Protein AF-A0A959Y8F8-F1 (afdb_monomer_lite)

Foldseek 3Di:
DPFDDLVNLLVCLQPLLLNLLCQCVLQVQLVDDAPDDSSVSSPVSNVVVCVVPVGDHDHNVVDDQPPDDLLPHSSNVSQLVSQLCNLCSSDCVVLLPDQELVVQLVSSFGWGDPVVQQDSGPRDGHDGDTRTQDSLNSLVCLLVPNLVVQLVVCVVVVNVVSNVSSVVHVVRDDDRDDPVVVVVVVVD

Secondary structure (DSSP, 8-state):
--SS-HHHHHHSTT-HHHHHHHHHHHTTTT-S---SHHHHHHHHHHHHHHHHHT--PPPGGGS--TT--GGGSHHHHHHHHHHHHHHTTT-THHHHT-S-HHHHHHHH--PPPGGGGSEEETTEE---------HHHHHHHIIIIIHHHHHHHHHHTT-HHHHHHHHHHHHHSPPP--HHHHHHHHH-

pLDDT: mean 90.79, std 7.44, range [48.62, 98.38]

Radius of gyration: 18.15 Å; chains: 1; bounding box: 48×46×42 Å

Structure (mmCIF, N/CA/C/O backbone):
data_AF-A0A959Y8F8-F1
#
_entry.id   AF-A0A959Y8F8-F1
#
loop_
_atom_site.group_PDB
_atom_site.id
_atom_site.type_symbol
_atom_site.label_atom_id
_atom_site.label_alt_id
_atom_site.label_comp_id
_atom_site.label_asym_id
_atom_site.label_entity_id
_atom_site.label_seq_id
_atom_site.pdbx_PDB_ins_code
_atom_site.Cartn_x
_atom_site.Cartn_y
_atom_site.Cartn_z
_atom_site.occupancy
_atom_site.B_iso_or_equiv
_atom_site.auth_seq_id
_atom_site.auth_comp_id
_atom_site.auth_asym_id
_atom_site.auth_atom_id
_atom_site.pdbx_PDB_model_num
ATOM 1 N N . ALA A 1 1 ? -10.699 5.337 -5.807 1.00 48.62 1 ALA A N 1
ATOM 2 C CA . ALA A 1 1 ? -11.378 4.057 -6.112 1.00 48.62 1 ALA A CA 1
ATOM 3 C C . ALA A 1 1 ? -11.779 3.854 -7.592 1.00 48.62 1 ALA A C 1
ATOM 5 O O . ALA A 1 1 ? -12.400 2.845 -7.884 1.00 48.62 1 ALA A O 1
ATOM 6 N N . ARG A 1 2 ? -11.439 4.742 -8.551 1.00 62.03 2 ARG A N 1
ATOM 7 C CA . ARG A 1 2 ? -11.980 4.664 -9.931 1.00 62.03 2 ARG A CA 1
ATOM 8 C C . ARG A 1 2 ? -11.183 3.819 -10.948 1.00 62.03 2 ARG A C 1
ATOM 10 O O . ARG A 1 2 ? -11.708 3.581 -12.021 1.00 62.03 2 ARG A O 1
ATOM 17 N N . ARG A 1 3 ? -9.944 3.389 -10.655 1.00 74.44 3 ARG A N 1
ATOM 18 C CA . ARG A 1 3 ? -9.038 2.772 -11.663 1.00 74.44 3 ARG A CA 1
ATOM 19 C C . ARG A 1 3 ? -8.577 1.338 -11.375 1.00 74.44 3 ARG A C 1
ATOM 21 O O . ARG A 1 3 ? -8.078 0.679 -12.279 1.00 74.44 3 ARG A O 1
ATOM 28 N N . ILE A 1 4 ? -8.735 0.864 -10.137 1.00 82.94 4 ILE A N 1
ATOM 29 C CA . ILE A 1 4 ? -8.545 -0.544 -9.763 1.00 82.94 4 ILE A CA 1
ATOM 30 C C . ILE A 1 4 ? -9.693 -0.928 -8.823 1.00 82.94 4 ILE A C 1
ATOM 32 O O . ILE A 1 4 ? -9.797 -0.346 -7.737 1.00 82.94 4 ILE A O 1
ATOM 36 N N . PRO A 1 5 ? -10.559 -1.883 -9.201 1.00 86.69 5 PRO A N 1
ATOM 37 C CA . PRO A 1 5 ? -11.562 -2.422 -8.293 1.00 86.69 5 PRO A CA 1
ATOM 38 C C . PRO A 1 5 ? -10.898 -3.154 -7.121 1.00 86.69 5 PRO A C 1
ATOM 40 O O . PRO A 1 5 ? -10.001 -3.968 -7.330 1.00 86.69 5 PRO A O 1
ATOM 43 N N . TRP A 1 6 ? -11.383 -2.949 -5.892 1.00 85.94 6 TRP A N 1
ATOM 44 C CA . TRP A 1 6 ? -10.865 -3.657 -4.708 1.00 85.94 6 TRP A CA 1
ATOM 45 C C . TRP A 1 6 ? -10.862 -5.181 -4.880 1.00 85.94 6 TRP A C 1
ATOM 47 O O . TRP A 1 6 ? -9.897 -5.850 -4.527 1.00 85.94 6 TRP A O 1
ATOM 57 N N . ARG A 1 7 ? -11.918 -5.727 -5.499 1.00 88.69 7 ARG A N 1
ATOM 58 C CA . ARG A 1 7 ? -12.043 -7.165 -5.789 1.00 88.69 7 ARG A CA 1
ATOM 59 C C . ARG A 1 7 ? -10.868 -7.705 -6.604 1.00 88.69 7 ARG A C 1
ATOM 61 O O . ARG A 1 7 ? -10.508 -8.864 -6.447 1.00 88.69 7 ARG A O 1
ATOM 68 N N . LEU A 1 8 ? -10.268 -6.869 -7.451 1.00 91.88 8 LEU A N 1
ATOM 69 C CA . LEU A 1 8 ? -9.119 -7.253 -8.255 1.00 91.88 8 LEU A CA 1
ATOM 70 C C . LEU A 1 8 ? -7.845 -7.355 -7.409 1.00 91.88 8 LEU A C 1
ATOM 72 O O . LEU A 1 8 ? -7.116 -8.333 -7.529 1.00 91.88 8 LEU A O 1
ATOM 76 N N . LEU A 1 9 ? -7.625 -6.399 -6.502 1.00 91.94 9 LEU A N 1
ATOM 77 C CA . LEU A 1 9 ? -6.529 -6.465 -5.529 1.00 91.94 9 LEU A CA 1
ATOM 78 C C . LEU A 1 9 ? -6.681 -7.688 -4.620 1.00 91.94 9 LEU A C 1
ATOM 80 O O . LEU A 1 9 ? -5.732 -8.440 -4.433 1.00 91.94 9 LEU A O 1
ATOM 84 N N . ALA A 1 10 ? -7.897 -7.943 -4.130 1.00 89.56 10 ALA A N 1
ATOM 85 C CA . ALA A 1 10 ? -8.190 -9.115 -3.313 1.00 89.56 10 ALA A CA 1
ATOM 86 C C . ALA A 1 10 ? -7.996 -10.441 -4.072 1.00 89.56 10 ALA A C 1
ATOM 88 O O . ALA A 1 10 ? -7.636 -11.435 -3.446 1.00 89.56 10 ALA A O 1
ATOM 89 N N . ARG A 1 11 ? -8.211 -10.473 -5.397 1.00 92.50 11 ARG A N 1
ATOM 90 C CA . ARG A 1 11 ? -7.991 -11.657 -6.248 1.00 92.50 11 ARG A CA 1
ATOM 91 C C . ARG A 1 11 ? -6.512 -12.024 -6.379 1.00 92.50 11 ARG A C 1
ATOM 93 O O . ARG A 1 11 ? -6.202 -13.206 -6.441 1.00 92.50 11 ARG A O 1
ATOM 100 N N . TYR A 1 12 ? -5.627 -11.032 -6.440 1.00 93.94 12 TYR A N 1
ATOM 101 C CA . TYR A 1 12 ? -4.184 -11.226 -6.645 1.00 93.94 12 TYR A CA 1
ATOM 102 C C . TYR A 1 12 ? -3.350 -11.010 -5.376 1.00 93.94 12 TYR A C 1
ATOM 104 O O . TYR A 1 12 ? -2.134 -10.903 -5.451 1.00 93.94 12 TYR A O 1
ATOM 112 N N . ARG A 1 13 ? -3.992 -10.950 -4.205 1.00 91.25 13 ARG A N 1
ATOM 113 C CA . ARG A 1 13 ? -3.351 -10.631 -2.919 1.00 91.25 13 ARG A CA 1
ATOM 114 C C . ARG A 1 13 ? -2.211 -11.577 -2.512 1.00 91.25 13 ARG A C 1
ATOM 116 O O . ARG A 1 13 ? -1.337 -11.157 -1.763 1.00 91.25 13 ARG A O 1
ATOM 123 N N . ASP A 1 14 ? -2.249 -12.821 -2.987 1.00 91.69 14 ASP A N 1
ATOM 124 C CA . ASP A 1 14 ? -1.297 -13.883 -2.631 1.00 91.69 14 ASP A CA 1
ATOM 125 C C . ASP A 1 14 ? -0.137 -13.991 -3.643 1.00 91.69 14 ASP A C 1
ATOM 127 O O . ASP A 1 14 ? 0.732 -14.848 -3.507 1.00 91.69 14 ASP A O 1
ATOM 131 N N . ASP A 1 15 ? -0.111 -13.121 -4.659 1.00 94.56 15 ASP A N 1
ATOM 132 C CA . ASP A 1 15 ? 0.917 -13.067 -5.700 1.00 94.56 15 ASP A CA 1
ATOM 133 C C . ASP A 1 15 ? 1.555 -11.670 -5.718 1.00 94.56 15 ASP A C 1
ATOM 135 O O . ASP A 1 15 ? 1.030 -10.729 -6.321 1.00 94.56 15 ASP A O 1
ATOM 139 N N . ASP A 1 16 ? 2.699 -11.533 -5.038 1.00 93.00 16 ASP A N 1
ATOM 140 C CA . ASP A 1 16 ? 3.422 -10.260 -4.910 1.00 93.00 16 ASP A CA 1
ATOM 141 C C . ASP A 1 16 ? 3.779 -9.659 -6.280 1.00 93.00 16 ASP A C 1
ATOM 143 O O . ASP A 1 16 ? 3.689 -8.444 -6.466 1.00 93.00 16 ASP A O 1
ATOM 147 N N . LEU A 1 17 ? 4.138 -10.497 -7.264 1.00 96.50 17 LEU A N 1
ATOM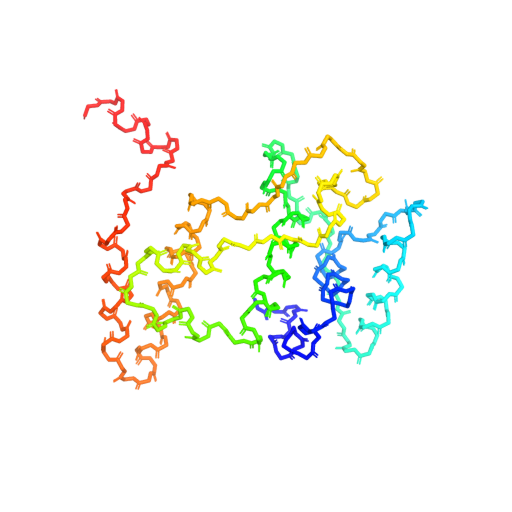 148 C CA . LEU A 1 17 ? 4.487 -10.032 -8.606 1.00 96.50 17 LEU A CA 1
ATOM 149 C C . LEU A 1 17 ? 3.276 -9.370 -9.263 1.00 96.50 17 LEU A C 1
ATOM 151 O O . LEU A 1 17 ? 3.384 -8.243 -9.746 1.00 96.50 17 LEU A O 1
ATOM 155 N N . ARG A 1 18 ? 2.128 -10.053 -9.267 1.00 96.62 18 ARG A N 1
ATOM 156 C CA . ARG A 1 18 ? 0.895 -9.538 -9.878 1.00 96.62 18 ARG A CA 1
ATOM 157 C C . ARG A 1 18 ? 0.346 -8.329 -9.152 1.00 96.62 18 ARG A C 1
ATOM 159 O O . ARG A 1 18 ? -0.118 -7.391 -9.797 1.00 96.62 18 ARG A O 1
ATOM 166 N N . LEU A 1 19 ? 0.388 -8.342 -7.825 1.00 95.62 19 LEU A N 1
ATOM 167 C CA . LEU A 1 19 ? -0.129 -7.253 -7.013 1.00 95.62 19 LEU A CA 1
ATOM 168 C C . LEU A 1 19 ? 0.690 -5.973 -7.214 1.00 95.62 19 LEU A C 1
ATOM 170 O O . LEU A 1 19 ? 0.114 -4.906 -7.446 1.00 95.62 19 LEU A O 1
ATOM 174 N N . GLU A 1 20 ? 2.021 -6.073 -7.189 1.00 97.12 20 GLU A N 1
ATOM 175 C CA . GLU A 1 20 ? 2.900 -4.932 -7.447 1.00 97.12 20 GLU A CA 1
ATOM 176 C C . GLU A 1 20 ? 2.825 -4.477 -8.913 1.00 97.12 20 GLU A C 1
ATOM 178 O O . GLU A 1 20 ? 2.708 -3.274 -9.158 1.00 97.12 20 GLU A O 1
ATOM 183 N N . ALA A 1 21 ? 2.776 -5.402 -9.882 1.00 97.56 21 ALA A N 1
ATOM 184 C CA . ALA A 1 21 ? 2.570 -5.074 -11.297 1.00 97.56 21 ALA A CA 1
ATOM 185 C C . ALA A 1 21 ? 1.272 -4.287 -11.517 1.00 97.56 21 ALA A C 1
ATOM 187 O O . ALA A 1 21 ? 1.273 -3.238 -12.163 1.00 97.56 21 ALA A O 1
ATOM 188 N N . LEU A 1 22 ? 0.165 -4.756 -10.934 1.00 97.00 22 LEU A N 1
ATOM 189 C CA . LEU A 1 22 ? -1.140 -4.114 -11.048 1.00 97.00 22 LEU A CA 1
ATOM 190 C C . LEU A 1 22 ? -1.118 -2.693 -10.476 1.00 97.00 22 LEU A C 1
ATOM 192 O O . LEU A 1 22 ? -1.603 -1.765 -11.123 1.00 97.00 22 LEU A O 1
ATOM 196 N N . LEU A 1 23 ? -0.550 -2.511 -9.281 1.00 96.62 23 LEU A N 1
ATOM 197 C CA . LEU A 1 23 ? -0.504 -1.218 -8.597 1.00 96.62 23 LEU A CA 1
ATOM 198 C C . LEU A 1 23 ? 0.436 -0.221 -9.285 1.00 96.62 23 LEU A C 1
ATOM 200 O O . LEU A 1 23 ? 0.038 0.915 -9.549 1.00 96.62 23 LEU A O 1
ATOM 204 N N . LEU A 1 24 ? 1.670 -0.628 -9.588 1.00 97.06 24 LEU A N 1
ATOM 205 C CA . LEU A 1 24 ? 2.678 0.237 -10.210 1.00 97.06 24 LEU A CA 1
ATOM 206 C C . LEU A 1 24 ? 2.322 0.551 -11.663 1.00 97.06 24 LEU A C 1
ATOM 208 O O . LEU A 1 24 ? 2.445 1.698 -12.098 1.00 97.06 24 LEU A O 1
ATOM 212 N N . GLY A 1 25 ? 1.851 -0.450 -12.403 1.00 96.56 25 GLY A N 1
ATOM 213 C CA . GLY A 1 25 ? 1.464 -0.300 -13.796 1.00 96.56 25 GLY A CA 1
ATOM 214 C C . GLY A 1 25 ? 0.254 0.608 -13.957 1.00 96.56 25 GLY A C 1
ATOM 215 O O . GLY A 1 25 ? 0.307 1.563 -14.731 1.00 96.56 25 GLY A O 1
ATOM 216 N N . GLN A 1 26 ? -0.794 0.434 -13.140 1.00 95.75 26 GLN A N 1
ATOM 217 C CA . GLN A 1 26 ? -1.940 1.349 -13.174 1.00 95.75 26 GLN A CA 1
ATOM 218 C C . GLN A 1 26 ? -1.619 2.757 -12.697 1.00 95.75 26 GLN A C 1
ATOM 220 O O . GLN A 1 26 ? -2.300 3.696 -13.105 1.00 95.75 26 GLN A O 1
ATOM 225 N N . ALA A 1 27 ? -0.578 2.918 -11.881 1.00 95.19 27 ALA A N 1
ATOM 226 C CA . ALA A 1 27 ? -0.039 4.219 -11.523 1.00 95.19 27 ALA A CA 1
ATOM 227 C C . ALA A 1 27 ? 0.803 4.863 -12.646 1.00 95.19 27 ALA A C 1
ATOM 229 O O . ALA A 1 27 ? 1.255 5.995 -12.476 1.00 95.19 27 ALA A O 1
ATOM 230 N N . GLY A 1 28 ? 1.029 4.176 -13.772 1.00 94.94 28 GLY A N 1
ATOM 231 C CA . GLY A 1 28 ? 1.875 4.651 -14.871 1.00 94.94 28 GLY A CA 1
ATOM 232 C C . GLY A 1 28 ? 3.370 4.639 -14.538 1.00 94.94 28 GLY A C 1
ATOM 233 O O . GLY A 1 28 ? 4.157 5.325 -15.188 1.00 94.94 28 GLY A O 1
ATOM 234 N N . LEU A 1 29 ? 3.782 3.899 -13.504 1.00 95.56 29 LEU A N 1
ATOM 235 C CA . LEU A 1 29 ? 5.155 3.900 -12.981 1.00 95.56 29 LEU A CA 1
ATOM 236 C C . LEU A 1 29 ? 6.048 2.826 -13.611 1.00 95.56 29 LEU A C 1
ATOM 238 O O . LEU A 1 29 ? 7.219 2.724 -13.255 1.00 95.56 29 LEU A O 1
ATOM 242 N N . LEU A 1 30 ? 5.505 2.061 -14.558 1.00 95.75 30 LEU A N 1
ATOM 243 C CA . LEU A 1 30 ? 6.210 1.031 -15.319 1.00 95.75 30 LEU A CA 1
ATOM 244 C C . LEU A 1 30 ? 6.407 1.418 -16.795 1.00 95.75 30 LEU A C 1
ATOM 246 O O . LEU A 1 30 ? 6.644 0.552 -17.619 1.00 95.75 30 LEU A O 1
ATOM 250 N N . GLY A 1 31 ? 6.296 2.700 -17.158 1.00 89.75 31 GLY A N 1
ATOM 251 C CA . GLY A 1 31 ? 6.426 3.150 -18.555 1.00 89.75 31 GLY A CA 1
ATOM 252 C C . GLY A 1 31 ? 7.862 3.344 -19.065 1.00 89.75 31 GLY A C 1
ATOM 253 O O . GLY A 1 31 ? 8.042 3.697 -20.226 1.00 89.75 31 GLY A O 1
ATOM 254 N N . ASP A 1 32 ? 8.877 3.167 -18.216 1.00 91.12 32 ASP A N 1
ATOM 255 C CA . ASP A 1 32 ? 10.283 3.383 -18.584 1.00 91.12 32 ASP A CA 1
ATOM 256 C C . ASP A 1 32 ? 10.918 2.102 -19.161 1.00 91.12 32 ASP A C 1
ATOM 258 O O . ASP A 1 32 ? 10.439 0.994 -18.940 1.00 91.12 32 ASP A O 1
ATOM 262 N N . THR A 1 33 ? 12.039 2.215 -19.875 1.00 93.94 33 THR A N 1
ATOM 263 C CA . THR A 1 33 ? 12.806 1.034 -20.304 1.00 93.94 33 THR A CA 1
ATOM 264 C C . THR A 1 33 ? 13.661 0.511 -19.151 1.00 93.94 33 THR A C 1
ATOM 266 O O . THR A 1 33 ? 14.555 1.211 -18.673 1.00 93.94 33 THR A O 1
ATOM 269 N N . PHE A 1 34 ? 13.422 -0.729 -18.720 1.00 95.88 34 PHE A N 1
ATOM 270 C CA . PHE A 1 34 ? 14.154 -1.338 -17.609 1.00 95.88 34 PHE A CA 1
ATOM 271 C C . PHE A 1 34 ? 15.179 -2.374 -18.076 1.00 95.88 34 PHE A C 1
ATOM 273 O O . PHE A 1 34 ? 14.905 -3.190 -18.952 1.00 95.88 34 PHE A O 1
ATOM 280 N N . GLN A 1 35 ? 16.352 -2.371 -17.437 1.00 94.62 35 GLN A N 1
ATOM 281 C CA . GLN A 1 35 ? 17.404 -3.378 -17.643 1.00 94.62 35 GLN A CA 1
ATOM 282 C C . GLN A 1 35 ? 17.296 -4.539 -16.648 1.00 94.62 35 GLN A C 1
ATOM 284 O O . GLN A 1 35 ? 17.656 -5.672 -16.952 1.00 94.62 35 GLN A O 1
ATOM 289 N N . GLU A 1 36 ? 16.775 -4.285 -15.450 1.00 96.19 36 GLU A N 1
ATOM 290 C CA . GLU A 1 36 ? 16.573 -5.318 -14.434 1.00 96.19 36 GLU A CA 1
ATOM 291 C C . GLU A 1 36 ? 15.434 -6.272 -14.819 1.00 96.19 36 GLU A C 1
ATOM 293 O O . GLU A 1 36 ? 14.513 -5.908 -15.553 1.00 96.19 36 GLU A O 1
ATOM 298 N N . GLU A 1 37 ? 15.497 -7.517 -14.345 1.00 96.56 37 GLU A N 1
ATOM 299 C CA . GLU A 1 37 ? 14.503 -8.544 -14.674 1.00 96.56 37 GLU A CA 1
ATOM 300 C C . GLU A 1 37 ? 13.133 -8.243 -14.050 1.00 96.56 37 GLU A C 1
ATOM 302 O O . GLU A 1 37 ? 12.116 -8.288 -14.740 1.00 96.56 37 GLU A O 1
ATOM 307 N N . LEU A 1 38 ? 13.088 -7.905 -12.757 1.00 97.38 38 LEU A N 1
ATOM 308 C CA . LEU A 1 38 ? 11.819 -7.779 -12.038 1.00 97.38 38 LEU A CA 1
ATOM 309 C C . LEU A 1 38 ? 10.922 -6.647 -12.580 1.00 97.38 38 LEU A C 1
ATOM 311 O O . LEU A 1 38 ? 9.757 -6.927 -12.860 1.00 97.38 38 LEU A O 1
ATOM 315 N N . PRO A 1 39 ? 11.416 -5.419 -12.838 1.00 97.88 39 PRO A N 1
ATOM 316 C CA . PRO A 1 39 ? 10.596 -4.389 -13.474 1.00 97.88 39 PRO A CA 1
ATOM 317 C C . PRO A 1 39 ? 10.087 -4.772 -14.870 1.00 97.88 39 PRO A C 1
ATOM 319 O O . PRO A 1 39 ? 8.947 -4.452 -15.201 1.00 97.88 39 PRO A O 1
ATOM 322 N N . ARG A 1 40 ? 10.879 -5.511 -15.664 1.00 97.81 40 ARG A N 1
ATOM 323 C CA . ARG A 1 40 ? 10.431 -6.049 -16.964 1.00 97.81 40 ARG A CA 1
ATOM 324 C C . ARG A 1 40 ? 9.313 -7.078 -16.799 1.00 97.81 40 ARG A C 1
ATOM 326 O O . ARG A 1 40 ? 8.355 -7.080 -17.566 1.00 97.81 40 ARG A O 1
ATOM 333 N N . ARG A 1 41 ? 9.394 -7.925 -15.770 1.00 98.19 41 ARG A N 1
ATOM 334 C CA . ARG A 1 41 ? 8.315 -8.861 -15.425 1.00 98.19 41 ARG A CA 1
ATOM 335 C C . ARG A 1 41 ? 7.057 -8.131 -14.967 1.00 98.19 41 ARG A C 1
ATOM 337 O O . ARG A 1 41 ? 5.973 -8.504 -15.398 1.00 98.19 41 ARG A O 1
ATOM 344 N N . TRP A 1 42 ? 7.181 -7.073 -14.163 1.00 98.38 42 TRP A N 1
ATOM 345 C CA . TRP A 1 42 ? 6.031 -6.243 -13.796 1.00 98.38 42 TRP A CA 1
ATOM 346 C C . TRP A 1 42 ? 5.383 -5.567 -15.004 1.00 98.38 42 TRP A C 1
ATOM 348 O O . TRP A 1 42 ? 4.159 -5.503 -15.050 1.00 98.38 42 TRP A O 1
ATOM 358 N N . GLN A 1 43 ? 6.166 -5.091 -15.978 1.00 97.88 43 GLN A N 1
ATOM 359 C CA . GLN A 1 43 ? 5.633 -4.541 -17.232 1.00 97.88 43 GLN A CA 1
ATOM 360 C C . GLN A 1 43 ? 4.795 -5.573 -17.983 1.00 97.88 43 GLN A C 1
ATOM 362 O O . GLN A 1 43 ? 3.615 -5.339 -18.228 1.00 97.88 43 GLN A O 1
ATOM 367 N N . ALA A 1 44 ? 5.381 -6.737 -18.276 1.00 98.00 44 ALA A N 1
ATOM 368 C CA . ALA A 1 44 ? 4.697 -7.797 -19.010 1.00 98.00 44 ALA A CA 1
ATOM 369 C C . ALA A 1 44 ? 3.430 -8.281 -18.280 1.00 98.00 44 ALA A C 1
ATOM 371 O O . ALA A 1 44 ? 2.380 -8.478 -18.898 1.00 98.00 44 ALA A O 1
ATOM 372 N N . GLU A 1 45 ? 3.505 -8.433 -16.955 1.00 98.25 45 GLU A N 1
ATOM 373 C CA . GLU A 1 45 ? 2.364 -8.860 -16.147 1.00 98.25 45 GLU A CA 1
ATOM 374 C C . GLU A 1 45 ? 1.274 -7.781 -16.094 1.00 98.25 45 GLU A C 1
ATOM 376 O O . GLU A 1 45 ? 0.091 -8.095 -16.228 1.00 98.25 45 GLU A O 1
ATOM 381 N N . HIS A 1 46 ? 1.635 -6.500 -15.962 1.00 97.69 46 HIS A N 1
ATOM 382 C CA . HIS A 1 46 ? 0.659 -5.409 -16.009 1.00 97.69 46 HIS A CA 1
ATOM 383 C C . HIS A 1 46 ? -0.013 -5.310 -17.376 1.00 97.69 46 HIS A C 1
ATOM 385 O O . HIS A 1 46 ? -1.232 -5.198 -17.420 1.00 97.69 46 HIS A O 1
ATOM 391 N N . GLU A 1 47 ? 0.723 -5.427 -18.481 1.00 97.31 47 GLU A N 1
ATOM 392 C CA . GLU A 1 47 ? 0.149 -5.443 -19.834 1.00 97.31 47 GLU A CA 1
ATOM 393 C C . GLU A 1 47 ? -0.833 -6.604 -20.033 1.00 97.31 47 GLU A C 1
ATOM 395 O O . GLU A 1 47 ? -1.877 -6.463 -20.680 1.00 97.31 47 GLU A O 1
ATOM 400 N N . HIS A 1 48 ? -0.520 -7.774 -19.474 1.00 97.88 48 HIS A N 1
ATOM 401 C CA . HIS A 1 48 ? -1.432 -8.910 -19.475 1.00 97.88 48 HIS A CA 1
ATOM 402 C C . HIS A 1 48 ? -2.696 -8.619 -18.653 1.00 97.88 48 HIS A C 1
ATOM 404 O O . HIS A 1 48 ? -3.806 -8.730 -19.177 1.00 97.88 48 HIS A O 1
ATOM 410 N N . LEU A 1 49 ? -2.544 -8.195 -17.396 1.00 96.69 49 LEU A N 1
ATOM 411 C CA . LEU A 1 49 ? -3.659 -7.906 -16.491 1.00 96.69 49 LEU A CA 1
ATOM 412 C C . LEU A 1 49 ? -4.527 -6.742 -16.985 1.00 96.69 49 LEU A C 1
ATOM 414 O O . LEU A 1 49 ? -5.750 -6.793 -16.861 1.00 96.69 49 LEU A O 1
ATOM 418 N N . ALA A 1 50 ? -3.922 -5.710 -17.568 1.00 96.06 50 ALA A N 1
ATOM 419 C CA . ALA A 1 50 ? -4.633 -4.564 -18.110 1.00 96.06 50 ALA A CA 1
ATOM 420 C C . ALA A 1 50 ? -5.523 -4.968 -19.287 1.00 96.06 50 ALA A C 1
ATOM 422 O O . ALA A 1 50 ? -6.692 -4.592 -19.312 1.00 96.06 50 ALA A O 1
ATOM 423 N N . ARG A 1 51 ? -5.024 -5.813 -20.200 1.00 96.56 51 ARG A N 1
ATOM 424 C CA . ARG A 1 51 ? -5.849 -6.389 -21.275 1.00 96.56 51 ARG A CA 1
ATOM 425 C C . ARG A 1 51 ? -6.940 -7.308 -20.733 1.00 96.56 51 ARG A C 1
ATOM 427 O O . ARG A 1 51 ? -8.079 -7.214 -21.173 1.00 96.56 51 ARG A O 1
ATOM 434 N N . LEU A 1 52 ? -6.606 -8.165 -19.767 1.00 96.81 52 LEU A N 1
ATOM 435 C CA . LEU A 1 52 ? -7.541 -9.136 -19.192 1.00 96.81 52 LEU A CA 1
ATOM 436 C C . LEU A 1 52 ? -8.728 -8.470 -18.477 1.00 96.81 52 LEU A C 1
ATOM 438 O O . LEU A 1 52 ? -9.839 -8.990 -18.528 1.00 96.81 52 LEU A O 1
ATOM 442 N N . HIS A 1 53 ? -8.495 -7.336 -17.810 1.00 95.44 53 HIS A N 1
ATOM 443 C CA . HIS A 1 53 ? -9.497 -6.656 -16.979 1.00 95.44 53 HIS A CA 1
ATOM 444 C C . HIS A 1 53 ? -9.963 -5.306 -17.542 1.00 95.44 53 HIS A C 1
ATOM 446 O O . HIS A 1 53 ? -10.678 -4.586 -16.847 1.00 95.44 53 HIS A O 1
ATOM 452 N N . GLY A 1 54 ? -9.563 -4.948 -18.767 1.00 94.56 54 GLY A N 1
ATOM 453 C CA . GLY A 1 54 ? -9.934 -3.682 -19.412 1.00 94.56 54 GLY A CA 1
ATOM 454 C C . GLY A 1 54 ? -9.459 -2.449 -18.638 1.00 94.56 54 GLY A C 1
ATOM 455 O O . GLY A 1 54 ? -10.220 -1.505 -18.439 1.00 94.56 54 GLY A O 1
ATOM 456 N N . LEU A 1 55 ? -8.229 -2.483 -18.123 1.00 94.31 55 LEU A N 1
ATOM 457 C CA . LEU A 1 55 ? -7.687 -1.424 -17.277 1.00 94.31 55 LEU A CA 1
ATOM 458 C C . LEU A 1 55 ? -6.900 -0.400 -18.088 1.00 94.31 55 LEU A C 1
ATOM 460 O O . LEU A 1 55 ? -6.066 -0.756 -18.917 1.00 94.31 55 LEU A O 1
ATOM 464 N N . GLU A 1 56 ? -7.090 0.873 -17.752 1.00 93.25 56 GLU A N 1
ATOM 465 C CA . GLU A 1 56 ? -6.330 1.975 -18.339 1.00 93.25 56 GLU A CA 1
ATOM 466 C C . GLU A 1 56 ? -5.383 2.602 -17.306 1.00 93.25 56 GLU A C 1
ATOM 468 O O . GLU A 1 56 ? -5.854 3.123 -16.275 1.00 93.25 56 GLU A O 1
ATOM 473 N N . PRO A 1 57 ? -4.059 2.580 -17.546 1.00 92.94 57 PRO A N 1
ATOM 474 C CA . PRO A 1 57 ? -3.101 3.189 -16.640 1.00 92.94 57 PRO A CA 1
ATOM 475 C C . PRO A 1 57 ? -3.268 4.706 -16.614 1.00 92.94 57 PRO A C 1
ATOM 477 O O . PRO A 1 57 ? -3.681 5.343 -17.585 1.00 92.94 57 PRO A O 1
ATOM 480 N N . MET A 1 58 ? -2.969 5.313 -15.469 1.00 92.62 58 MET A N 1
ATOM 481 C CA . MET A 1 58 ? -2.950 6.770 -15.372 1.00 92.62 58 MET A CA 1
ATOM 482 C C . MET A 1 58 ? -1.651 7.350 -15.953 1.00 92.62 58 MET A C 1
ATOM 484 O O . MET A 1 58 ? -0.610 6.692 -15.903 1.00 92.62 58 MET A O 1
ATOM 488 N N . PRO A 1 59 ? -1.662 8.602 -16.443 1.00 90.88 59 PRO A N 1
ATOM 489 C CA . PRO A 1 59 ? -0.441 9.265 -16.882 1.00 90.88 59 PRO A CA 1
ATOM 490 C C . PRO A 1 59 ? 0.569 9.413 -15.736 1.00 90.88 59 PRO A C 1
ATOM 492 O O . PRO A 1 59 ? 0.244 9.951 -14.675 1.00 90.88 59 PRO A O 1
ATOM 495 N N . LYS A 1 60 ? 1.832 9.032 -15.972 1.00 87.88 60 LYS A N 1
ATOM 496 C CA . LYS A 1 60 ? 2.935 9.193 -15.002 1.00 87.88 60 LYS A CA 1
ATOM 497 C C . LYS A 1 60 ? 3.064 10.633 -14.491 1.00 87.88 60 LYS A C 1
ATOM 499 O O . LYS A 1 60 ? 3.363 10.849 -13.319 1.00 87.88 60 LYS A O 1
ATOM 504 N N . ALA A 1 61 ? 2.784 11.612 -15.354 1.00 86.88 61 ALA A N 1
ATOM 505 C CA . ALA A 1 61 ? 2.847 13.044 -15.056 1.00 86.88 61 ALA A CA 1
ATOM 506 C C . ALA A 1 61 ? 1.882 13.504 -13.944 1.00 86.88 61 ALA A C 1
ATOM 508 O O . ALA A 1 61 ? 2.068 14.581 -13.382 1.00 86.88 61 ALA A O 1
ATOM 509 N N . THR A 1 62 ? 0.872 12.703 -13.585 1.00 86.38 62 THR A N 1
ATOM 510 C CA . THR A 1 62 ? 0.004 12.998 -12.436 1.00 86.38 62 THR A CA 1
ATOM 511 C C . THR A 1 62 ? 0.771 12.953 -11.107 1.00 86.38 62 THR A C 1
ATOM 513 O O . THR A 1 62 ? 0.382 13.612 -10.141 1.00 86.38 62 THR A O 1
ATOM 516 N N . TRP A 1 63 ? 1.887 12.224 -11.044 1.00 86.00 63 TRP A N 1
ATOM 517 C CA . TRP A 1 63 ? 2.734 12.156 -9.860 1.00 86.00 63 TRP A CA 1
ATOM 518 C C . TRP A 1 63 ? 3.761 13.291 -9.823 1.00 86.00 63 TRP A C 1
ATOM 520 O O . TRP A 1 63 ? 4.588 13.447 -10.720 1.00 86.00 63 TRP A O 1
ATOM 530 N N . LYS A 1 64 ? 3.784 14.046 -8.722 1.00 81.75 64 LYS A N 1
ATOM 531 C CA . LYS A 1 64 ? 4.745 15.138 -8.502 1.00 81.75 64 LYS A CA 1
ATOM 532 C C . LYS A 1 64 ? 5.967 14.6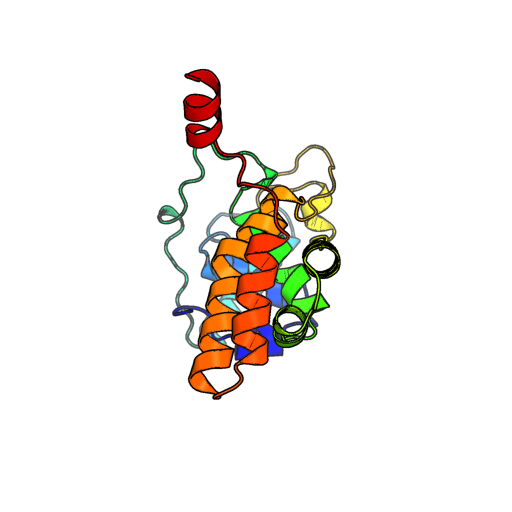72 -7.712 1.00 81.75 64 LYS A C 1
ATOM 534 O O . LYS A 1 64 ? 6.080 14.962 -6.532 1.00 81.75 64 LYS A O 1
ATOM 539 N N . PHE A 1 65 ? 6.896 13.969 -8.354 1.00 81.50 65 PHE A N 1
ATOM 540 C CA . PHE A 1 65 ? 8.098 13.420 -7.698 1.00 81.50 65 PHE A CA 1
ATOM 541 C C . PHE A 1 65 ? 9.039 14.471 -7.074 1.00 81.50 65 PHE A C 1
ATOM 543 O O . PHE A 1 65 ? 9.778 14.161 -6.139 1.00 81.50 65 PHE A O 1
ATOM 550 N N . ALA A 1 66 ? 9.032 15.709 -7.577 1.00 79.44 66 ALA A N 1
ATOM 551 C CA . ALA A 1 66 ? 9.958 16.749 -7.140 1.00 79.44 66 ALA A CA 1
ATOM 552 C C . ALA A 1 66 ? 9.833 17.054 -5.635 1.00 79.44 66 ALA A C 1
ATOM 554 O O . ALA A 1 66 ? 8.734 17.259 -5.123 1.00 79.44 66 ALA A O 1
ATOM 555 N N . ARG A 1 67 ? 10.984 17.152 -4.950 1.00 80.56 67 ARG A N 1
ATOM 556 C CA . ARG A 1 67 ? 11.118 17.518 -3.522 1.00 80.56 67 ARG A CA 1
ATOM 557 C C . ARG A 1 67 ? 10.501 16.527 -2.518 1.00 80.56 67 ARG A C 1
ATOM 559 O O . ARG A 1 67 ? 10.419 16.839 -1.332 1.00 80.56 67 ARG A O 1
ATOM 566 N N . MET A 1 68 ? 10.111 15.325 -2.947 1.00 84.50 68 MET A N 1
ATOM 567 C CA . MET A 1 68 ? 9.665 14.277 -2.026 1.00 84.50 68 MET A CA 1
ATOM 568 C C . MET A 1 68 ? 10.840 13.586 -1.324 1.00 84.50 68 MET A C 1
ATOM 570 O O . MET A 1 68 ? 11.859 13.275 -1.939 1.00 84.50 68 MET A O 1
ATOM 574 N N . ARG A 1 69 ? 10.663 13.263 -0.036 1.00 87.12 69 ARG A N 1
ATOM 575 C CA . ARG A 1 69 ? 11.568 12.343 0.673 1.00 87.12 69 ARG A CA 1
ATOM 576 C C . ARG A 1 69 ? 11.452 10.933 0.069 1.00 87.12 69 ARG A C 1
ATOM 578 O O . ARG A 1 69 ? 10.329 10.535 -0.241 1.00 87.12 69 ARG A O 1
ATOM 585 N N . PRO A 1 70 ? 12.538 10.144 -0.025 1.00 88.06 70 PRO A N 1
ATOM 586 C CA . PRO A 1 70 ? 12.509 8.849 -0.713 1.00 88.06 70 PRO A CA 1
ATOM 587 C C . PRO A 1 70 ? 11.452 7.858 -0.198 1.00 88.06 70 PRO A C 1
ATOM 589 O O . PRO A 1 70 ? 10.768 7.218 -0.990 1.00 88.06 70 PRO A O 1
ATOM 592 N N . LEU A 1 71 ? 11.229 7.797 1.120 1.00 88.25 71 LEU A N 1
ATOM 593 C CA . LEU A 1 71 ? 10.192 6.944 1.729 1.00 88.25 71 LEU A CA 1
ATOM 594 C C . LEU A 1 71 ? 8.751 7.394 1.428 1.00 88.25 71 LEU A C 1
ATOM 596 O O . LEU A 1 71 ? 7.809 6.635 1.640 1.00 88.25 71 LEU A O 1
ATOM 600 N N . ASN A 1 72 ? 8.569 8.626 0.950 1.00 88.88 72 ASN A N 1
ATOM 601 C CA . ASN A 1 72 ? 7.269 9.181 0.578 1.00 88.88 72 ASN A CA 1
ATOM 602 C C . ASN A 1 72 ? 6.982 9.065 -0.922 1.00 88.88 72 ASN A C 1
ATOM 604 O O . ASN A 1 72 ? 5.923 9.513 -1.357 1.00 88.88 72 ASN A O 1
ATOM 608 N N . LEU A 1 73 ? 7.895 8.485 -1.706 1.00 92.94 73 LEU A N 1
ATOM 609 C CA . LEU A 1 73 ? 7.706 8.341 -3.142 1.00 92.94 73 LEU A CA 1
ATOM 610 C C . LEU A 1 73 ? 6.504 7.440 -3.468 1.00 92.94 73 LEU A C 1
ATOM 612 O O . LEU A 1 73 ? 6.309 6.428 -2.791 1.00 92.94 73 LEU A O 1
ATOM 616 N N . PRO A 1 74 ? 5.735 7.748 -4.532 1.00 93.75 74 PRO A N 1
ATOM 617 C CA . PRO A 1 74 ? 4.581 6.948 -4.944 1.00 93.75 74 PRO A CA 1
ATOM 618 C C . PRO A 1 74 ? 4.891 5.462 -5.127 1.00 93.75 74 PRO A C 1
ATOM 620 O O . PRO A 1 74 ? 4.112 4.617 -4.707 1.00 93.75 74 PRO A O 1
ATOM 623 N N . THR A 1 75 ? 6.056 5.144 -5.687 1.00 95.56 75 THR A N 1
ATOM 624 C CA . THR A 1 75 ? 6.572 3.780 -5.864 1.00 95.56 75 THR A CA 1
ATOM 625 C C . THR A 1 75 ? 6.663 3.026 -4.536 1.00 95.56 75 THR A C 1
ATOM 627 O O . THR A 1 75 ? 6.082 1.955 -4.391 1.00 95.56 75 THR A O 1
ATOM 630 N N . VAL A 1 76 ? 7.306 3.628 -3.531 1.00 95.56 76 VAL A N 1
ATOM 631 C CA . VAL A 1 76 ? 7.441 3.049 -2.186 1.00 95.56 76 VAL A CA 1
ATOM 632 C C . VAL A 1 76 ? 6.082 2.947 -1.492 1.00 95.56 76 VAL A C 1
ATOM 634 O O . VAL A 1 76 ? 5.789 1.933 -0.863 1.00 95.56 76 VAL A O 1
ATOM 637 N N . ARG A 1 77 ? 5.218 3.963 -1.627 1.00 94.31 77 ARG A N 1
ATOM 638 C CA . ARG A 1 77 ? 3.868 3.945 -1.040 1.00 94.31 77 ARG A CA 1
ATOM 639 C C . ARG A 1 77 ? 2.987 2.847 -1.629 1.00 94.31 77 ARG A C 1
ATOM 641 O O . ARG A 1 77 ? 2.268 2.191 -0.882 1.00 94.31 77 ARG A O 1
ATOM 648 N N . LEU A 1 78 ? 3.058 2.621 -2.938 1.00 95.50 78 LEU A N 1
ATOM 649 C CA . LEU A 1 78 ? 2.326 1.542 -3.602 1.00 95.50 78 LEU A CA 1
ATOM 650 C C . LEU A 1 78 ? 2.861 0.168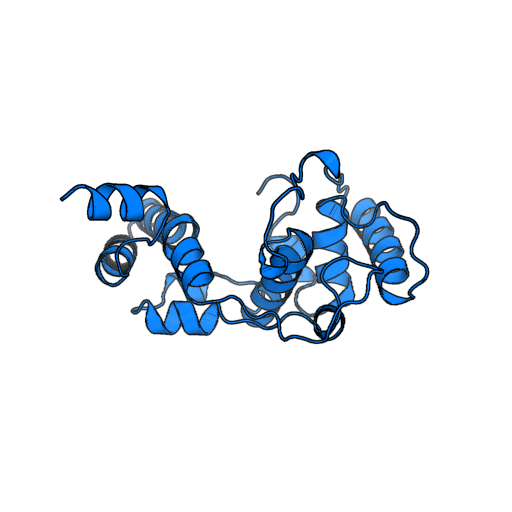 -3.198 1.00 95.50 78 LEU A C 1
ATOM 652 O O . LEU A 1 78 ? 2.066 -0.735 -2.965 1.00 95.50 78 LEU A O 1
ATOM 656 N N . ALA A 1 79 ? 4.174 0.027 -3.023 1.00 96.50 79 ALA A N 1
ATOM 657 C CA . ALA A 1 79 ? 4.776 -1.205 -2.522 1.00 96.50 79 ALA A CA 1
ATOM 658 C C . ALA A 1 79 ? 4.373 -1.510 -1.065 1.00 96.50 79 ALA A C 1
ATOM 660 O O . ALA A 1 79 ? 4.029 -2.640 -0.722 1.00 96.50 79 ALA A O 1
ATOM 661 N N . GLN A 1 80 ? 4.332 -0.487 -0.204 1.00 95.44 80 GLN A N 1
ATOM 662 C CA . GLN A 1 80 ? 3.784 -0.604 1.154 1.00 95.44 80 GLN A CA 1
ATOM 663 C C . GLN A 1 80 ? 2.301 -0.989 1.121 1.00 95.44 80 GLN A C 1
ATOM 665 O O . GLN A 1 80 ? 1.861 -1.834 1.895 1.00 95.44 80 GLN A O 1
ATOM 670 N N . TYR A 1 81 ? 1.525 -0.406 0.205 1.00 93.81 81 TYR A N 1
ATOM 671 C CA . TYR A 1 81 ? 0.118 -0.753 0.041 1.00 93.81 81 TYR A CA 1
ATOM 672 C C . TYR A 1 81 ? -0.081 -2.195 -0.447 1.00 93.81 81 TYR A C 1
ATOM 674 O O . TYR A 1 81 ? -0.947 -2.885 0.084 1.00 93.81 81 TYR A O 1
ATOM 682 N N . ALA A 1 82 ? 0.747 -2.685 -1.375 1.00 94.75 82 ALA A N 1
ATOM 683 C CA . ALA A 1 82 ? 0.745 -4.086 -1.799 1.00 94.75 82 ALA A CA 1
ATOM 684 C C . ALA A 1 82 ? 0.947 -5.023 -0.597 1.00 94.75 82 ALA A C 1
ATOM 686 O O . ALA A 1 82 ? 0.140 -5.921 -0.352 1.00 94.75 82 ALA A O 1
ATOM 687 N N . ALA A 1 83 ? 1.955 -4.738 0.233 1.00 94.00 83 ALA A N 1
ATOM 688 C CA . ALA A 1 83 ? 2.209 -5.498 1.454 1.00 94.00 83 ALA A CA 1
ATOM 689 C C . ALA A 1 83 ? 1.036 -5.444 2.450 1.00 94.00 83 ALA A C 1
ATOM 691 O O . ALA A 1 83 ? 0.732 -6.446 3.099 1.00 94.00 83 ALA A O 1
ATOM 692 N N . LEU A 1 84 ? 0.343 -4.304 2.556 1.00 92.62 84 LEU A N 1
ATOM 693 C CA . LEU A 1 84 ? -0.851 -4.166 3.394 1.00 92.62 84 LEU A CA 1
ATOM 694 C C . LEU A 1 84 ? -2.026 -5.002 2.869 1.00 92.62 84 LEU A C 1
ATOM 696 O O . LEU A 1 84 ? -2.700 -5.670 3.652 1.00 92.62 84 LEU A O 1
ATOM 700 N N . VAL A 1 85 ? -2.273 -4.997 1.558 1.00 91.88 85 VAL A N 1
ATOM 701 C CA . VAL A 1 85 ? -3.331 -5.807 0.930 1.00 91.88 85 VAL A CA 1
ATOM 702 C C . VAL A 1 85 ? -3.083 -7.297 1.158 1.00 91.88 85 VAL A C 1
ATOM 704 O O . VAL A 1 85 ? -4.007 -8.007 1.556 1.00 91.88 85 VAL A O 1
ATOM 707 N N . ARG A 1 86 ? -1.837 -7.753 0.983 1.00 91.12 86 ARG A N 1
ATOM 708 C CA . ARG A 1 86 ? -1.440 -9.136 1.268 1.00 91.12 86 ARG A CA 1
ATOM 709 C C . ARG A 1 86 ? -1.644 -9.489 2.740 1.00 91.12 86 ARG A C 1
ATOM 711 O O . ARG A 1 86 ? -2.333 -10.453 3.053 1.00 91.12 86 ARG A O 1
ATOM 718 N N . ARG A 1 87 ? -1.108 -8.675 3.659 1.00 89.19 87 ARG A N 1
ATOM 719 C CA . ARG A 1 87 ? -1.238 -8.903 5.112 1.00 89.19 87 ARG A CA 1
ATOM 720 C C . ARG A 1 87 ? -2.693 -8.932 5.579 1.00 89.19 87 ARG A C 1
ATOM 722 O O . ARG A 1 87 ? -3.023 -9.663 6.504 1.00 89.19 87 ARG A O 1
ATOM 729 N N . SER A 1 88 ? -3.546 -8.114 4.973 1.00 86.06 88 SER A N 1
ATOM 730 C CA . SER A 1 88 ? -4.965 -8.026 5.323 1.00 86.06 88 SER A CA 1
ATOM 731 C C . SER A 1 88 ? -5.824 -9.131 4.700 1.00 86.06 88 SER A C 1
ATOM 733 O O . SER A 1 88 ? -7.045 -9.082 4.830 1.00 86.06 88 SER A O 1
ATOM 735 N N . GLU A 1 89 ? -5.222 -10.110 4.011 1.00 82.81 89 GLU A N 1
ATOM 736 C CA . GLU A 1 89 ? -5.930 -11.214 3.343 1.00 82.81 89 GLU A CA 1
ATOM 737 C C . GLU A 1 89 ? -7.028 -10.705 2.383 1.00 82.81 89 GLU A C 1
ATOM 739 O O . GLU A 1 89 ? -8.051 -11.350 2.162 1.00 82.81 89 GLU A O 1
ATOM 744 N N . GLY A 1 90 ? -6.832 -9.517 1.794 1.00 72.00 90 GLY A N 1
ATOM 745 C CA . GLY A 1 90 ? -7.818 -8.892 0.910 1.00 72.00 90 GLY A CA 1
ATOM 746 C C . GLY A 1 90 ? -9.046 -8.312 1.624 1.00 72.00 90 GLY A C 1
ATOM 747 O O . GLY A 1 90 ? -10.057 -8.053 0.964 1.00 72.00 90 GLY A O 1
ATOM 748 N N . SER A 1 91 ? -8.975 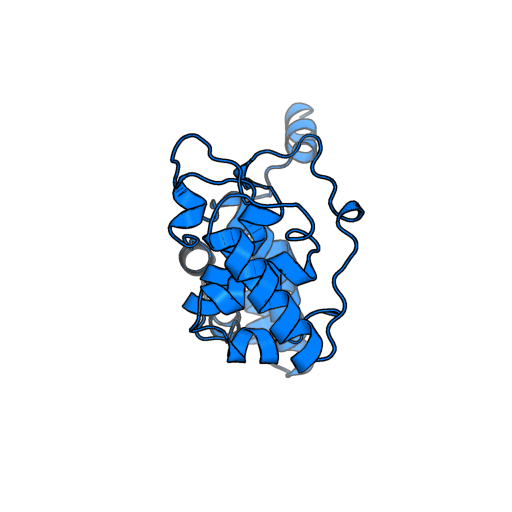-8.053 2.937 1.00 78.56 91 SER A N 1
ATOM 749 C CA . SER A 1 91 ? -10.024 -7.368 3.702 1.00 78.56 91 SER A CA 1
ATOM 750 C C . SER A 1 91 ? -9.466 -6.349 4.697 1.00 78.56 91 SER A C 1
ATOM 752 O O . SER A 1 91 ? -8.900 -6.688 5.733 1.00 78.56 91 SER A O 1
ATOM 754 N N . LEU A 1 92 ? -9.735 -5.065 4.447 1.00 80.69 92 LEU A N 1
ATOM 755 C CA . LEU A 1 92 ? -9.398 -3.985 5.384 1.00 80.69 92 LEU A CA 1
ATOM 756 C C . LEU A 1 92 ? -10.416 -3.849 6.528 1.00 80.69 92 LEU A C 1
ATOM 758 O O . LEU A 1 92 ? -10.245 -3.003 7.398 1.00 80.69 92 LEU A O 1
ATOM 762 N N . VAL A 1 93 ? -11.462 -4.684 6.561 1.00 84.19 93 VAL A N 1
ATOM 763 C CA . VAL A 1 93 ? -12.510 -4.628 7.595 1.00 84.19 93 VAL A CA 1
ATOM 764 C C . VAL A 1 93 ? -11.946 -4.913 8.985 1.00 84.19 93 VAL A C 1
ATOM 766 O O . VAL A 1 93 ? -12.426 -4.329 9.952 1.00 84.19 93 VAL A O 1
ATOM 769 N N . ARG A 1 94 ? -10.910 -5.756 9.103 1.00 84.19 94 ARG A N 1
ATOM 770 C CA . ARG A 1 94 ? -10.234 -5.992 10.390 1.00 84.19 94 ARG A CA 1
ATOM 771 C C . ARG A 1 94 ? -9.687 -4.695 10.983 1.00 84.19 94 ARG A C 1
ATOM 773 O O . ARG A 1 94 ? -9.970 -4.418 12.139 1.00 84.19 94 ARG A O 1
ATOM 780 N N . LEU A 1 95 ? -9.036 -3.859 10.167 1.00 88.50 95 LEU A N 1
ATOM 781 C CA . LEU A 1 95 ? -8.554 -2.544 10.606 1.00 88.50 95 LEU A CA 1
ATOM 782 C C . LEU A 1 95 ? -9.703 -1.689 11.143 1.00 88.50 95 LEU A C 1
ATOM 784 O O . LEU A 1 95 ? -9.563 -1.050 12.173 1.00 88.50 95 LEU A O 1
ATOM 788 N N . LEU A 1 96 ? -10.866 -1.712 10.488 1.00 89.25 96 LEU A N 1
ATOM 789 C CA . LEU A 1 96 ? -11.998 -0.885 10.910 1.00 89.25 96 LEU A CA 1
ATOM 790 C C . LEU A 1 96 ? -12.586 -1.291 12.275 1.00 89.25 96 LEU A C 1
ATOM 792 O O . LEU A 1 96 ? -13.340 -0.526 12.864 1.00 89.25 96 LEU A O 1
ATOM 796 N N . ASN A 1 97 ? -12.264 -2.483 12.780 1.00 85.31 97 ASN A N 1
ATOM 797 C CA . ASN A 1 97 ? -12.805 -3.001 14.035 1.00 85.31 97 ASN A CA 1
ATOM 798 C C . ASN A 1 97 ? -11.805 -2.978 15.200 1.00 85.31 97 ASN A C 1
ATOM 800 O O . ASN A 1 97 ? -12.154 -3.435 16.285 1.00 85.31 97 ASN A O 1
ATOM 804 N N . GLU A 1 98 ? -10.598 -2.444 15.007 1.00 90.75 98 GLU A N 1
ATOM 805 C CA . GLU A 1 98 ? -9.601 -2.343 16.076 1.00 90.75 98 GLU A CA 1
ATOM 806 C C . GLU A 1 98 ? -9.991 -1.313 17.141 1.00 90.75 98 GLU A C 1
ATOM 808 O O . GLU A 1 98 ? -10.408 -0.201 16.834 1.00 90.75 98 GLU A O 1
ATOM 813 N N . GLU A 1 99 ? -9.814 -1.647 18.416 1.00 85.62 99 GLU A N 1
ATOM 814 C CA . GLU A 1 99 ? -10.233 -0.769 19.519 1.00 85.62 99 GLU A CA 1
ATOM 815 C C . GLU A 1 99 ? -9.252 0.378 19.793 1.00 85.62 99 GLU A C 1
ATOM 817 O O . GLU A 1 99 ? -9.663 1.441 20.253 1.00 85.62 99 GLU A O 1
ATOM 822 N N . GLY A 1 100 ? -7.968 0.181 19.485 1.00 89.69 100 GLY A N 1
ATOM 823 C CA . GLY A 1 100 ? -6.903 1.117 19.838 1.00 89.69 100 GLY A CA 1
ATOM 824 C C . GLY A 1 100 ? -5.992 1.474 18.670 1.00 89.69 100 GLY A C 1
ATOM 825 O O . GLY A 1 100 ? -5.677 0.637 17.814 1.00 89.69 100 GLY A O 1
ATOM 826 N N . THR A 1 101 ? -5.516 2.716 18.672 1.00 92.50 101 THR A N 1
ATOM 827 C CA . THR A 1 101 ? -4.623 3.258 17.636 1.00 92.50 101 THR A CA 1
ATOM 828 C C . THR A 1 101 ? -3.260 2.565 17.614 1.00 92.50 101 THR A C 1
ATOM 830 O O . THR A 1 101 ? -2.699 2.373 16.536 1.00 92.50 101 THR A O 1
ATOM 833 N N . ASP A 1 102 ? -2.777 2.058 18.750 1.00 92.00 102 ASP A N 1
ATOM 834 C CA . ASP A 1 102 ? -1.535 1.276 18.827 1.00 92.00 102 ASP A CA 1
ATOM 835 C C . ASP A 1 102 ? -1.585 0.006 17.966 1.00 92.00 102 ASP A C 1
ATOM 837 O O . ASP A 1 102 ? -0.658 -0.287 17.203 1.00 92.00 102 ASP A O 1
ATOM 841 N N . ARG A 1 103 ? -2.687 -0.751 18.050 1.00 91.25 103 ARG A N 1
ATOM 842 C CA . ARG A 1 103 ? -2.879 -1.963 17.239 1.00 91.25 103 ARG A CA 1
ATOM 843 C C . ARG A 1 103 ? -3.042 -1.619 15.765 1.00 91.25 103 ARG A C 1
ATOM 845 O O . ARG A 1 103 ? -2.466 -2.306 14.920 1.00 91.25 103 ARG A O 1
ATOM 852 N N . LEU A 1 104 ? -3.753 -0.535 15.450 1.00 92.19 104 LEU A N 1
ATOM 853 C CA . LEU A 1 104 ? -3.851 -0.018 14.084 1.00 92.19 104 LEU A CA 1
ATOM 854 C C . LEU A 1 104 ? -2.473 0.312 13.508 1.00 92.19 104 LEU A C 1
ATOM 856 O O . LEU A 1 104 ? -2.134 -0.144 12.416 1.00 92.19 104 LEU A O 1
ATOM 860 N N . GLU A 1 105 ? -1.646 1.053 14.245 1.00 92.94 105 GLU A N 1
ATOM 861 C CA . GLU A 1 105 ? -0.287 1.382 13.821 1.00 92.94 105 GLU A CA 1
ATOM 862 C C . GLU A 1 105 ? 0.553 0.123 13.584 1.00 92.94 105 GLU A C 1
ATOM 864 O O . GLU A 1 105 ? 1.249 0.023 12.571 1.00 92.94 105 GLU A O 1
ATOM 869 N N . GLN A 1 106 ? 0.467 -0.870 14.472 1.00 91.06 106 GLN A N 1
ATOM 870 C CA . GLN A 1 106 ? 1.157 -2.153 14.307 1.00 91.06 106 GLN A CA 1
ATOM 871 C C . GLN A 1 106 ? 0.686 -2.921 13.065 1.00 91.06 106 GLN A C 1
ATOM 873 O O . GLN A 1 106 ? 1.498 -3.566 12.392 1.00 91.06 106 GLN A O 1
ATOM 878 N N . GLN A 1 107 ? -0.603 -2.856 12.725 1.00 90.94 107 GLN A N 1
ATOM 879 C CA . GLN A 1 107 ? -1.142 -3.481 11.516 1.00 90.94 107 GLN A CA 1
ATOM 880 C C . GLN A 1 107 ? -0.742 -2.751 10.232 1.00 90.94 107 GLN A C 1
ATOM 882 O O . GLN A 1 107 ? -0.493 -3.386 9.204 1.00 90.94 107 GLN A O 1
ATOM 887 N N . LEU A 1 108 ? -0.593 -1.431 10.302 1.00 92.19 108 LEU A N 1
ATOM 888 C CA . LEU A 1 108 ? -0.144 -0.605 9.186 1.00 92.19 108 LEU A CA 1
ATOM 889 C C . LEU A 1 108 ? 1.378 -0.661 8.966 1.00 92.19 108 LEU A C 1
ATOM 891 O O . LEU A 1 1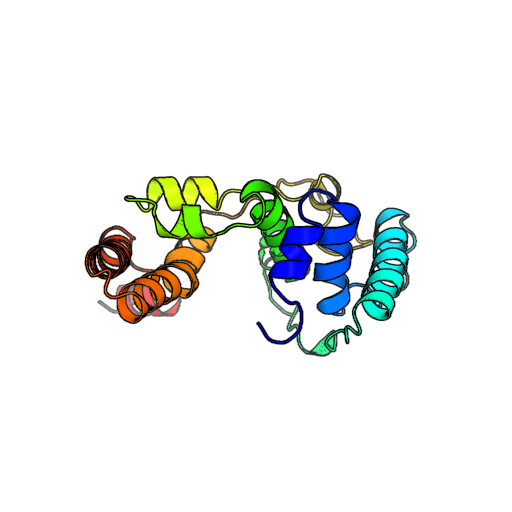08 ? 1.839 -0.398 7.855 1.00 92.19 108 LEU A O 1
ATOM 895 N N . LYS A 1 109 ? 2.167 -1.046 9.980 1.00 91.69 109 LYS A N 1
ATOM 896 C CA . LYS A 1 109 ? 3.621 -1.285 9.887 1.00 91.69 109 LYS A CA 1
ATOM 897 C C . LYS A 1 109 ? 3.935 -2.544 9.071 1.00 91.69 109 LYS A C 1
ATOM 899 O O . LYS A 1 109 ? 4.273 -3.594 9.609 1.00 91.69 109 LYS A O 1
ATOM 904 N N . VAL A 1 110 ? 3.815 -2.430 7.753 1.00 92.06 110 VAL A N 1
ATOM 905 C CA . VAL A 1 110 ? 4.139 -3.487 6.787 1.00 92.06 110 VAL A CA 1
ATOM 906 C C . VAL A 1 110 ? 5.459 -3.215 6.080 1.00 92.06 110 VAL A C 1
ATOM 908 O O . VAL A 1 110 ? 5.818 -2.061 5.838 1.00 92.06 110 VAL A O 1
ATOM 911 N N . LEU A 1 111 ? 6.168 -4.291 5.740 1.00 93.75 111 LEU A N 1
ATOM 912 C CA . LEU A 1 111 ? 7.376 -4.248 4.924 1.00 93.75 111 LEU A CA 1
ATOM 913 C C . LEU A 1 111 ? 7.032 -4.629 3.475 1.00 93.75 111 LEU A C 1
ATOM 915 O O . LEU A 1 111 ? 6.413 -5.676 3.267 1.00 93.75 111 LEU A O 1
ATOM 919 N N . PRO A 1 112 ? 7.424 -3.806 2.486 1.00 94.75 112 PRO A N 1
ATOM 920 C CA . PRO A 1 112 ? 7.364 -4.170 1.071 1.00 94.75 112 PRO A CA 1
ATOM 921 C C . PRO A 1 112 ? 8.199 -5.415 0.728 1.00 94.75 112 PRO A C 1
ATOM 923 O O . PRO A 1 112 ? 8.994 -5.879 1.549 1.00 94.75 112 PRO A O 1
ATOM 926 N N . SER A 1 113 ? 8.057 -5.926 -0.500 1.00 94.94 113 SER A N 1
ATOM 927 C CA . SER A 1 113 ? 8.866 -7.048 -0.995 1.00 94.94 113 SER A CA 1
ATOM 928 C C . SER A 1 113 ? 10.373 -6.740 -0.994 1.00 94.94 113 SER A C 1
ATOM 930 O O . SER A 1 113 ? 10.799 -5.581 -0.962 1.00 94.94 113 SER A O 1
ATOM 932 N N . ALA A 1 114 ? 11.199 -7.792 -1.040 1.00 96.06 114 ALA A N 1
ATOM 933 C CA . ALA A 1 114 ? 12.655 -7.690 -0.902 1.00 96.06 114 ALA A CA 1
ATOM 934 C C . ALA A 1 114 ? 13.313 -6.746 -1.923 1.00 96.06 114 ALA A C 1
ATOM 936 O O . ALA A 1 114 ? 14.307 -6.103 -1.596 1.00 96.06 114 ALA A O 1
ATOM 937 N N . TYR A 1 115 ? 12.733 -6.606 -3.120 1.00 96.94 115 TYR A N 1
ATOM 938 C CA . TYR A 1 115 ? 13.205 -5.671 -4.146 1.00 96.94 115 TYR A CA 1
ATOM 939 C C . TYR A 1 115 ? 13.327 -4.236 -3.623 1.00 96.94 115 TYR A C 1
ATOM 941 O O . TYR A 1 115 ? 14.274 -3.511 -3.916 1.00 96.94 115 TYR A O 1
ATOM 949 N N . TRP A 1 116 ? 12.379 -3.825 -2.786 1.00 96.94 116 TRP A N 1
ATOM 950 C CA . TRP A 1 116 ? 12.349 -2.483 -2.231 1.00 96.94 116 TRP A CA 1
ATOM 951 C C . TRP A 1 116 ? 13.366 -2.280 -1.117 1.00 96.94 116 TRP A C 1
ATOM 953 O O . TRP A 1 116 ? 13.480 -1.160 -0.641 1.00 96.94 116 TRP A O 1
ATOM 963 N N . LEU A 1 117 ? 14.130 -3.285 -0.682 1.00 97.00 117 LEU A N 1
ATOM 964 C CA . LEU A 1 117 ? 15.186 -3.079 0.311 1.00 97.00 117 LEU A CA 1
ATOM 965 C C . LEU A 1 117 ? 16.250 -2.109 -0.216 1.00 97.00 117 LEU A C 1
ATOM 967 O O . LEU A 1 117 ? 16.626 -1.172 0.486 1.00 97.00 117 LEU A O 1
ATOM 971 N N . ASP A 1 118 ? 16.664 -2.265 -1.468 1.00 96.94 118 ASP A N 1
ATOM 972 C CA . ASP A 1 118 ? 17.675 -1.440 -2.130 1.00 96.94 118 ASP A CA 1
ATOM 973 C C . ASP A 1 118 ? 17.109 -0.594 -3.282 1.00 96.94 118 ASP A C 1
ATOM 975 O O . ASP A 1 118 ? 17.873 0.070 -3.972 1.00 96.94 118 ASP A O 1
ATOM 979 N N . HIS A 1 119 ? 15.784 -0.502 -3.446 1.00 97.25 119 HIS A N 1
ATOM 980 C CA . HIS A 1 119 ? 15.148 0.347 -4.463 1.00 97.25 119 HIS A CA 1
ATOM 981 C C . HIS A 1 119 ? 14.159 1.354 -3.874 1.00 97.25 119 HIS A C 1
ATOM 983 O O . HIS A 1 119 ? 13.342 1.043 -3.010 1.00 97.25 119 HIS A O 1
ATOM 989 N N . HIS A 1 120 ? 14.200 2.582 -4.390 1.00 95.69 120 HIS A N 1
ATOM 990 C CA . HIS A 1 120 ? 13.144 3.584 -4.202 1.00 95.69 120 HIS A CA 1
ATOM 991 C C . HIS A 1 120 ? 12.290 3.760 -5.458 1.00 95.69 120 HIS A C 1
ATOM 993 O O . HIS A 1 120 ? 11.127 4.145 -5.368 1.00 95.69 120 HIS A O 1
ATOM 999 N N . VAL A 1 121 ? 12.866 3.499 -6.629 1.00 94.94 121 VAL A N 1
ATOM 1000 C CA . VAL A 1 121 ? 12.235 3.598 -7.946 1.00 94.94 121 VAL A CA 1
ATOM 1001 C C . VAL A 1 121 ? 12.631 2.339 -8.725 1.00 94.94 121 VAL A C 1
ATOM 1003 O O . VAL A 1 121 ? 13.792 1.935 -8.612 1.00 94.94 121 VAL A O 1
ATOM 1006 N N . PRO A 1 122 ? 11.720 1.718 -9.498 1.00 96.12 122 PRO A N 1
ATOM 1007 C CA . PRO A 1 122 ? 12.054 0.563 -10.325 1.00 96.12 122 PRO A CA 1
ATOM 1008 C C . PRO A 1 122 ? 13.261 0.827 -11.235 1.00 96.12 122 PRO A C 1
ATOM 1010 O O . PRO A 1 122 ? 13.369 1.888 -11.849 1.00 96.12 122 PRO A O 1
ATOM 1013 N N . GLY A 1 123 ? 14.182 -0.131 -11.290 1.00 95.88 123 GLY A N 1
ATOM 1014 C CA . GLY A 1 123 ? 15.407 -0.080 -12.089 1.00 95.88 123 GLY A CA 1
ATOM 1015 C C . GLY A 1 123 ? 16.492 0.863 -11.564 1.00 95.88 123 GLY A C 1
ATOM 1016 O O . GLY A 1 123 ? 17.472 1.103 -12.269 1.00 95.88 123 GLY A O 1
ATOM 1017 N N . ARG A 1 124 ? 16.328 1.446 -10.366 1.00 94.56 124 ARG A N 1
ATOM 1018 C CA . ARG A 1 124 ? 17.334 2.316 -9.746 1.00 94.56 124 ARG A CA 1
ATOM 1019 C C . ARG A 1 124 ? 17.671 1.867 -8.329 1.00 94.56 124 ARG A C 1
ATOM 1021 O O . ARG A 1 124 ? 16.947 2.179 -7.377 1.00 94.56 124 ARG A O 1
ATOM 1028 N N . ARG A 1 125 ? 18.833 1.227 -8.206 1.00 96.00 125 ARG A N 1
ATOM 1029 C CA . ARG A 1 125 ? 19.432 0.858 -6.923 1.00 96.00 125 ARG A CA 1
ATOM 1030 C C . ARG A 1 125 ? 19.753 2.074 -6.059 1.00 96.00 125 ARG A C 1
ATOM 1032 O O . ARG A 1 125 ? 20.009 3.181 -6.533 1.00 96.00 125 ARG A O 1
ATOM 1039 N N . SER A 1 126 ? 19.742 1.839 -4.761 1.00 95.19 126 SER A N 1
ATOM 1040 C CA . SER A 1 126 ? 19.987 2.784 -3.682 1.00 95.19 126 SER A CA 1
ATOM 1041 C C . SER A 1 126 ? 20.642 2.049 -2.514 1.00 95.19 126 SER A C 1
ATOM 1043 O O . SER A 1 126 ? 20.739 0.822 -2.519 1.00 95.19 126 SER A O 1
ATOM 1045 N N . VAL A 1 127 ? 21.107 2.791 -1.508 1.00 95.69 127 VAL A N 1
ATOM 1046 C CA . VAL A 1 127 ? 21.660 2.174 -0.297 1.00 95.69 127 VAL A CA 1
ATOM 1047 C C . VAL A 1 127 ? 20.568 1.323 0.371 1.00 95.69 127 VAL A C 1
ATOM 1049 O O . VAL A 1 127 ? 19.460 1.837 0.572 1.00 95.69 127 VAL A O 1
ATOM 1052 N N . PRO A 1 128 ? 20.851 0.052 0.718 1.00 96.62 128 PRO A N 1
ATOM 1053 C CA . PRO A 1 128 ? 19.885 -0.813 1.378 1.00 96.62 128 PRO A CA 1
ATOM 1054 C C . PRO A 1 128 ? 19.332 -0.179 2.654 1.00 96.62 128 PRO A C 1
ATOM 1056 O O . PRO A 1 128 ? 20.075 0.271 3.525 1.00 96.62 128 PRO A O 1
ATOM 1059 N N . SER A 1 129 ? 18.010 -0.134 2.763 1.00 94.94 129 SER A N 1
ATOM 1060 C CA . SER A 1 129 ? 17.313 0.396 3.929 1.00 94.94 129 SER A CA 1
ATOM 1061 C C . SER A 1 129 ? 15.888 -0.151 3.958 1.00 94.94 129 SER A C 1
ATOM 1063 O O . SER A 1 129 ? 15.199 -0.074 2.931 1.00 94.94 129 SER A O 1
ATOM 1065 N N . PRO A 1 130 ? 15.421 -0.710 5.090 1.00 94.31 130 PRO A N 1
ATOM 1066 C CA . PRO A 1 130 ? 14.052 -1.189 5.204 1.00 94.31 130 PRO A CA 1
ATOM 1067 C C . PRO A 1 130 ? 13.075 -0.022 5.031 1.00 94.31 130 PRO A C 1
ATOM 1069 O O . PRO A 1 130 ? 13.328 1.099 5.471 1.00 94.31 130 PRO A O 1
ATOM 1072 N N . LYS A 1 131 ? 11.931 -0.291 4.395 1.00 94.56 131 LYS A N 1
ATOM 1073 C CA . LYS A 1 131 ? 10.941 0.742 4.045 1.00 94.56 131 LYS A CA 1
ATOM 1074 C C . LYS A 1 131 ? 9.583 0.491 4.705 1.00 94.56 131 LYS A C 1
ATOM 1076 O O . LYS A 1 131 ? 8.578 0.454 3.991 1.00 94.56 131 LYS A O 1
ATOM 1081 N N . PRO A 1 132 ? 9.512 0.298 6.039 1.00 93.25 132 PRO A N 1
ATOM 1082 C CA . PRO A 1 132 ? 8.233 0.127 6.705 1.00 93.25 132 PRO A CA 1
ATOM 1083 C C . PRO A 1 132 ? 7.410 1.412 6.626 1.00 93.25 132 PRO A C 1
ATOM 1085 O O . PRO A 1 132 ? 7.945 2.519 6.488 1.00 93.25 132 PRO A O 1
ATOM 1088 N N . LEU A 1 133 ? 6.097 1.280 6.779 1.00 89.62 133 LEU A N 1
ATOM 1089 C CA . LEU A 1 133 ? 5.263 2.440 7.050 1.00 89.62 133 LEU A CA 1
ATOM 1090 C C . LEU A 1 133 ? 5.612 3.001 8.443 1.00 89.62 133 LEU A C 1
ATOM 1092 O O . LEU A 1 133 ? 5.369 2.353 9.457 1.00 89.62 133 LEU A O 1
ATOM 1096 N N . GLY A 1 134 ? 6.207 4.195 8.506 1.00 88.44 134 GLY A N 1
ATOM 1097 C CA . GLY A 1 134 ? 6.535 4.843 9.784 1.00 88.44 134 GLY A CA 1
ATOM 1098 C C . GLY A 1 134 ? 5.288 5.300 10.552 1.00 88.44 134 GLY A C 1
ATOM 1099 O O . GLY A 1 134 ? 4.259 5.576 9.934 1.00 88.44 134 GLY A O 1
ATOM 1100 N N . SER A 1 135 ? 5.394 5.458 11.878 1.00 89.62 135 SER A N 1
ATOM 1101 C CA . SER A 1 135 ? 4.261 5.826 12.750 1.00 89.62 135 SER A CA 1
ATOM 1102 C C . SER A 1 135 ? 3.533 7.090 12.294 1.00 89.62 135 SER A C 1
ATOM 1104 O O . SER A 1 135 ? 2.330 7.042 12.090 1.00 89.62 135 SER A O 1
ATOM 1106 N N . GLN A 1 136 ? 4.237 8.178 11.960 1.00 89.25 136 GLN A N 1
ATOM 1107 C CA . GLN A 1 136 ? 3.577 9.392 11.450 1.00 89.25 136 GLN A CA 1
ATOM 1108 C C . GLN A 1 136 ? 2.766 9.137 10.162 1.00 89.25 136 GLN A C 1
ATOM 1110 O O . GLN A 1 136 ? 1.718 9.737 9.943 1.00 89.25 136 GLN A O 1
ATOM 1115 N N . SER A 1 137 ? 3.231 8.237 9.287 1.00 89.62 137 SER A N 1
ATOM 1116 C CA . SER A 1 137 ? 2.474 7.867 8.083 1.00 89.62 137 SER A CA 1
ATOM 1117 C C . SER A 1 137 ? 1.274 6.981 8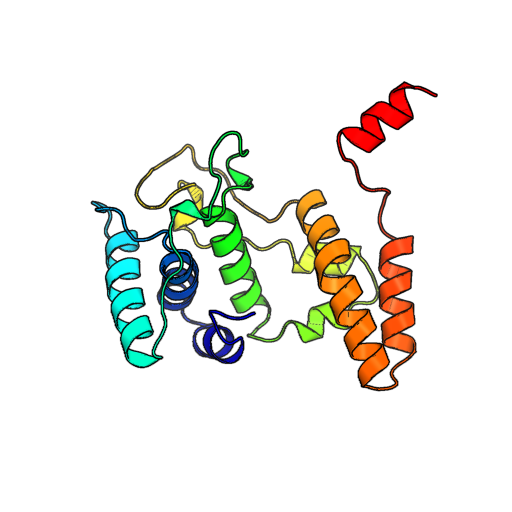.415 1.00 89.62 137 SER A C 1
ATOM 1119 O O . SER A 1 137 ? 0.223 7.158 7.810 1.00 89.62 137 SER A O 1
ATOM 1121 N N . ALA A 1 138 ? 1.421 6.061 9.372 1.00 92.12 138 ALA A N 1
ATOM 1122 C CA . ALA A 1 138 ? 0.325 5.237 9.870 1.00 92.12 138 ALA A CA 1
ATOM 1123 C C . ALA A 1 138 ? -0.777 6.108 10.485 1.00 92.12 138 ALA A C 1
ATOM 1125 O O . ALA A 1 138 ? -1.922 6.016 10.062 1.00 92.12 138 ALA A O 1
ATOM 1126 N N . GLN A 1 139 ? -0.418 7.037 11.371 1.00 93.25 139 GLN A N 1
ATOM 1127 C CA . GLN A 1 139 ? -1.336 7.999 11.986 1.00 93.25 139 GLN A CA 1
ATOM 1128 C C . GLN A 1 139 ? -2.078 8.825 10.933 1.00 93.25 139 GLN A C 1
ATOM 1130 O O . GLN A 1 139 ? -3.299 8.937 10.982 1.00 93.25 139 GLN A O 1
ATOM 1135 N N . ARG A 1 140 ? -1.377 9.312 9.900 1.00 91.38 140 ARG A N 1
ATOM 1136 C CA . ARG A 1 140 ? -2.027 10.006 8.776 1.00 91.38 140 ARG A CA 1
ATOM 1137 C C . ARG A 1 140 ? -3.016 9.131 8.012 1.00 91.38 140 ARG A C 1
ATOM 1139 O O . ARG A 1 140 ? -4.024 9.661 7.558 1.00 91.38 140 ARG A O 1
ATOM 1146 N N . LEU A 1 141 ? -2.752 7.834 7.842 1.00 91.69 141 LEU A N 1
ATOM 1147 C CA . LEU A 1 141 ? -3.726 6.910 7.249 1.00 91.69 141 LEU A CA 1
ATOM 1148 C C . LEU A 1 141 ? -4.908 6.661 8.187 1.00 91.69 141 LEU A C 1
ATOM 1150 O O . LEU A 1 141 ? -6.035 6.576 7.709 1.00 91.69 141 LEU A O 1
ATOM 1154 N N . ILE A 1 142 ? -4.675 6.579 9.499 1.00 93.94 142 ILE A N 1
ATOM 1155 C CA . ILE A 1 142 ? -5.756 6.442 10.477 1.00 93.94 142 ILE A CA 1
ATOM 1156 C C . ILE A 1 142 ? -6.689 7.653 10.360 1.00 93.94 142 ILE A C 1
ATOM 1158 O O . ILE A 1 142 ? -7.863 7.471 10.052 1.00 93.94 142 ILE A O 1
ATOM 1162 N N . VAL A 1 143 ? -6.157 8.874 10.462 1.00 93.81 143 VAL A N 1
ATOM 1163 C CA . VAL A 1 143 ? -6.944 10.119 10.388 1.00 93.81 143 VAL A CA 1
ATOM 1164 C C . VAL A 1 143 ? -7.619 10.304 9.029 1.00 93.81 143 VAL A C 1
ATOM 1166 O O . VAL A 1 143 ? -8.808 10.588 8.971 1.00 93.81 143 VAL A O 1
ATOM 1169 N N . ASN A 1 144 ? -6.885 10.158 7.921 1.00 92.94 144 ASN A N 1
ATOM 1170 C CA . ASN A 1 144 ? -7.397 10.556 6.603 1.00 92.94 144 ASN A CA 1
ATOM 1171 C C . ASN A 1 144 ? -8.120 9.440 5.844 1.00 92.94 144 ASN A C 1
ATOM 1173 O O . ASN A 1 144 ? -8.784 9.723 4.848 1.00 92.94 144 ASN A O 1
ATOM 1177 N N . ALA A 1 145 ? -7.964 8.179 6.251 1.00 91.31 145 ALA A N 1
ATOM 1178 C CA . ALA A 1 145 ? -8.551 7.047 5.539 1.00 91.31 145 ALA A CA 1
ATOM 1179 C C . ALA A 1 145 ? -9.397 6.151 6.444 1.00 91.31 145 ALA A C 1
ATOM 1181 O O . ALA A 1 145 ? -10.543 5.879 6.096 1.00 91.31 145 ALA A O 1
ATOM 1182 N N . LEU A 1 146 ? -8.871 5.695 7.586 1.00 93.38 146 LEU A N 1
ATOM 1183 C CA . LEU A 1 146 ? -9.593 4.731 8.424 1.00 93.38 146 LEU A CA 1
ATOM 1184 C C . LEU A 1 146 ? -10.732 5.378 9.209 1.00 93.38 146 LEU A C 1
ATOM 1186 O O . LEU A 1 146 ? -11.817 4.810 9.225 1.00 93.38 146 LEU A O 1
ATOM 1190 N N . VAL A 1 147 ? -10.527 6.561 9.793 1.00 95.06 147 VAL A N 1
ATOM 1191 C CA . VAL A 1 147 ? -11.568 7.289 10.535 1.00 95.06 147 VAL A CA 1
ATOM 1192 C C . VAL A 1 147 ? -12.763 7.624 9.628 1.00 95.06 147 VAL A C 1
ATOM 1194 O O . VAL A 1 147 ? -13.867 7.185 9.954 1.00 95.06 147 VAL A O 1
ATOM 1197 N N . PRO A 1 148 ? -12.601 8.287 8.458 1.00 94.19 148 PRO A N 1
ATOM 1198 C CA . PRO A 1 148 ? -13.728 8.552 7.565 1.00 94.19 148 PRO A CA 1
ATOM 1199 C C . PRO A 1 148 ? -14.413 7.273 7.075 1.00 94.19 148 PRO A C 1
ATOM 1201 O O . PRO A 1 148 ? -15.637 7.227 6.987 1.00 94.19 148 PRO A O 1
ATOM 1204 N N . ALA A 1 149 ? -13.640 6.222 6.772 1.00 92.12 149 ALA A N 1
ATOM 1205 C CA . ALA A 1 149 ? -14.195 4.955 6.307 1.00 92.12 149 ALA A CA 1
ATOM 1206 C C . ALA A 1 149 ? -14.997 4.231 7.397 1.00 92.12 149 ALA A C 1
ATOM 1208 O O . ALA A 1 149 ? -16.090 3.747 7.116 1.00 92.12 149 ALA A O 1
ATOM 1209 N N . ALA A 1 150 ? -14.476 4.159 8.625 1.00 93.50 150 ALA A N 1
ATOM 1210 C CA . ALA A 1 150 ? -15.159 3.543 9.758 1.00 93.50 150 ALA A CA 1
ATOM 1211 C C . ALA A 1 150 ? -16.430 4.317 10.114 1.00 93.50 150 ALA A C 1
ATOM 1213 O O . ALA A 1 150 ? -17.490 3.708 10.236 1.00 93.50 150 ALA A O 1
ATOM 1214 N N . PHE A 1 151 ? -16.350 5.647 10.189 1.00 94.88 151 PHE A N 1
ATOM 1215 C CA . PHE A 1 151 ? -17.496 6.491 10.513 1.00 94.88 151 PHE A CA 1
ATOM 1216 C C . PHE A 1 151 ? -18.617 6.363 9.471 1.00 94.88 151 PHE A C 1
ATOM 1218 O O . PHE A 1 151 ? -19.772 6.128 9.823 1.00 94.88 151 PHE A O 1
ATOM 1225 N N . GLU A 1 152 ? -18.292 6.433 8.175 1.00 93.81 152 GLU A N 1
ATOM 1226 C CA . GLU A 1 152 ? -19.299 6.282 7.117 1.00 93.81 152 GLU A CA 1
ATOM 1227 C C . GLU A 1 152 ? -19.887 4.865 7.070 1.00 93.81 152 GLU A C 1
ATOM 1229 O O . GLU A 1 152 ? -21.091 4.687 6.865 1.00 93.81 152 GLU A O 1
ATOM 1234 N N . LEU A 1 153 ? -19.061 3.839 7.296 1.00 91.69 153 LEU A N 1
ATOM 1235 C CA . LEU A 1 153 ? -19.530 2.458 7.379 1.00 91.69 153 LEU A CA 1
ATOM 1236 C C . LEU A 1 153 ? -20.473 2.258 8.572 1.00 91.69 153 LEU A C 1
ATOM 1238 O O . LEU A 1 153 ? -21.499 1.597 8.435 1.00 91.69 153 LEU A O 1
ATOM 1242 N N . GLY A 1 154 ? -20.145 2.847 9.723 1.00 93.88 154 GLY A N 1
ATOM 1243 C CA . GLY A 1 154 ? -20.982 2.819 10.918 1.00 93.88 154 GLY A CA 1
ATOM 1244 C C . GLY A 1 154 ? -22.326 3.480 10.659 1.00 93.88 154 GLY A C 1
ATOM 1245 O O . GLY A 1 154 ? -23.371 2.857 10.843 1.00 93.88 154 GLY A O 1
ATOM 1246 N N . ARG A 1 155 ? -22.301 4.698 10.115 1.00 95.44 155 ARG A N 1
ATOM 1247 C CA . ARG A 1 155 ? -23.499 5.476 9.795 1.00 95.44 155 ARG A CA 1
ATOM 1248 C C . ARG A 1 155 ? -24.405 4.772 8.787 1.00 95.44 155 ARG A C 1
ATOM 1250 O O . ARG A 1 155 ? -25.601 4.648 9.025 1.00 95.44 155 ARG A O 1
ATOM 1257 N N . SER A 1 156 ? -23.844 4.270 7.687 1.00 94.56 156 SER A N 1
ATOM 1258 C CA . SER A 1 156 ? -24.613 3.585 6.634 1.00 94.56 156 SER A CA 1
ATOM 1259 C C . SER A 1 156 ? -25.214 2.244 7.074 1.00 94.56 156 SER A C 1
ATOM 1261 O O . SER A 1 156 ? -26.180 1.787 6.467 1.00 94.56 156 SER A O 1
ATOM 1263 N N . GLN A 1 157 ? -24.672 1.616 8.124 1.00 93.88 157 GLN A N 1
ATOM 1264 C CA . GLN A 1 157 ? -25.156 0.341 8.670 1.00 93.88 157 GLN A CA 1
ATOM 1265 C C . GLN A 1 157 ? -25.925 0.485 9.992 1.00 93.88 157 GLN A C 1
ATOM 1267 O O . GLN A 1 157 ? -26.302 -0.533 10.571 1.00 93.88 157 GLN A O 1
ATOM 1272 N N . GLY A 1 158 ? -26.125 1.707 10.498 1.00 94.12 158 GLY A N 1
ATOM 1273 C CA . GLY A 1 158 ? -26.748 1.943 11.807 1.00 94.12 158 GLY A CA 1
ATOM 1274 C C . GLY A 1 158 ? -25.934 1.394 12.988 1.00 94.12 158 GLY A C 1
ATOM 1275 O O . GLY A 1 158 ? -26.500 1.003 14.003 1.00 94.12 158 GLY A O 1
ATOM 1276 N N . ARG A 1 159 ? -24.606 1.304 12.852 1.00 94.81 159 ARG A N 1
ATOM 1277 C CA . ARG A 1 159 ? -23.686 0.793 13.879 1.00 94.81 159 ARG A CA 1
ATOM 1278 C C . ARG A 1 159 ? -23.007 1.954 14.604 1.00 94.81 159 ARG A C 1
ATOM 1280 O O . ARG A 1 159 ? -21.855 2.267 14.307 1.00 94.81 159 ARG A O 1
ATOM 1287 N N . GLU A 1 160 ? -23.702 2.564 15.560 1.00 94.62 160 GLU A N 1
ATOM 1288 C CA . GLU A 1 160 ? -23.199 3.719 16.332 1.00 94.62 160 GLU A CA 1
ATOM 1289 C C . GLU A 1 160 ? -21.850 3.442 17.005 1.00 94.62 160 GLU A C 1
ATOM 1291 O O . GLU A 1 160 ? -20.929 4.239 16.867 1.00 94.62 160 GLU A O 1
ATOM 1296 N N . ALA A 1 161 ? -21.664 2.247 17.574 1.00 93.50 161 ALA A N 1
ATOM 1297 C CA . ALA A 1 161 ? -20.396 1.846 18.187 1.00 93.50 161 ALA A CA 1
ATOM 1298 C C . ALA A 1 161 ? -19.181 1.952 17.240 1.00 93.50 161 ALA A C 1
ATOM 1300 O O . ALA A 1 161 ? -18.054 2.151 17.691 1.00 93.50 161 ALA A O 1
ATOM 1301 N N . LEU A 1 162 ? -19.381 1.811 15.923 1.00 92.75 162 LEU A N 1
ATOM 1302 C CA . LEU A 1 162 ? -18.310 1.983 14.940 1.00 92.75 162 LEU A CA 1
ATOM 1303 C C . LEU A 1 162 ? -18.016 3.468 14.665 1.00 92.75 162 LEU A C 1
ATOM 1305 O O . LEU A 1 162 ? -16.858 3.825 14.452 1.00 92.75 162 LEU A O 1
ATOM 1309 N N . CYS A 1 163 ? -19.037 4.328 14.704 1.00 94.94 163 CYS A N 1
ATOM 1310 C CA . CYS A 1 163 ? -18.872 5.780 14.636 1.00 94.94 163 CYS A CA 1
ATOM 1311 C C . CYS A 1 163 ? -18.115 6.297 15.863 1.00 94.94 163 CYS A C 1
ATOM 1313 O O . CYS A 1 163 ? -17.114 6.995 15.708 1.00 94.94 163 CYS A O 1
ATOM 1315 N N . ASP A 1 164 ? -18.539 5.889 17.061 1.00 94.94 164 ASP A N 1
ATOM 1316 C CA . ASP A 1 164 ? -17.908 6.285 18.323 1.00 94.94 164 ASP A CA 1
ATOM 1317 C C . ASP A 1 164 ? -16.457 5.818 18.384 1.00 94.94 164 ASP A C 1
ATOM 1319 O O . ASP A 1 164 ? -15.573 6.570 18.777 1.00 94.94 164 ASP A O 1
ATOM 1323 N N . ARG A 1 165 ? -16.174 4.603 17.903 1.00 94.06 165 ARG A N 1
ATOM 1324 C CA . ARG A 1 165 ? -14.803 4.099 17.775 1.00 94.06 165 ARG A CA 1
ATOM 1325 C C . ARG A 1 165 ? -13.954 4.950 16.835 1.00 94.06 165 ARG A C 1
ATOM 1327 O O . ARG A 1 165 ? -12.805 5.236 17.157 1.00 94.06 165 ARG A O 1
ATOM 1334 N N . ALA A 1 166 ? -14.498 5.356 15.688 1.00 94.56 166 ALA A N 1
ATOM 1335 C CA . ALA A 1 166 ? -13.782 6.218 14.752 1.00 94.56 166 ALA A CA 1
ATOM 1336 C C . ALA A 1 166 ? -13.436 7.578 15.386 1.00 94.56 166 ALA A C 1
ATOM 1338 O O . ALA A 1 166 ? -12.332 8.081 15.184 1.00 94.56 166 ALA A O 1
ATOM 1339 N N . LEU A 1 167 ? -14.347 8.143 16.185 1.00 94.38 167 LEU A N 1
ATOM 1340 C CA . LEU A 1 167 ? -14.090 9.357 16.965 1.00 94.38 167 LEU A CA 1
ATOM 1341 C C . LEU A 1 167 ? -13.066 9.105 18.082 1.00 94.38 167 LEU A C 1
ATOM 1343 O O . LEU A 1 167 ? -12.108 9.863 18.208 1.00 94.38 167 LEU A O 1
ATOM 1347 N N . GLY A 1 168 ? -13.182 7.992 18.804 1.00 94.81 168 GLY A N 1
ATOM 1348 C CA . GLY A 1 168 ? -12.235 7.595 19.846 1.00 94.81 168 GLY A CA 1
ATOM 1349 C C . GLY A 1 168 ? -10.808 7.401 19.324 1.00 94.81 168 GLY A C 1
ATOM 1350 O O . GLY A 1 168 ? -9.848 7.719 20.022 1.00 94.81 168 GLY A O 1
ATOM 1351 N N . TRP A 1 169 ? -10.626 6.955 18.076 1.00 95.06 169 TRP A N 1
ATOM 1352 C CA . TRP A 1 169 ? -9.296 6.942 17.458 1.00 95.06 169 TRP A CA 1
ATOM 1353 C C . TRP A 1 169 ? -8.712 8.348 17.293 1.00 95.06 169 TRP A C 1
ATOM 1355 O O . TRP A 1 169 ? -7.510 8.511 17.479 1.00 95.06 169 TRP A O 1
ATOM 1365 N N . LEU A 1 170 ? -9.519 9.360 16.951 1.00 92.50 170 LEU A N 1
ATOM 1366 C CA . LEU A 1 170 ? -9.035 10.742 16.850 1.00 92.50 170 LEU A CA 1
ATOM 1367 C C . LEU A 1 170 ? -8.587 11.280 18.211 1.00 92.50 170 LEU A C 1
ATOM 1369 O O . LEU A 1 170 ? -7.574 11.968 18.276 1.00 92.50 170 LEU A O 1
ATOM 1373 N N . GLU A 1 171 ? -9.306 10.936 19.279 1.00 92.44 171 GLU A N 1
ATOM 1374 C CA . GLU A 1 171 ? -8.982 11.351 20.651 1.00 92.44 171 GLU A CA 1
ATOM 1375 C C . GLU A 1 171 ? -7.696 10.698 21.180 1.00 92.44 171 GLU A C 1
ATOM 1377 O O . GLU A 1 171 ? -6.946 11.315 21.932 1.00 92.44 171 GLU A O 1
ATOM 1382 N N . GLN A 1 172 ? -7.419 9.455 20.774 1.00 91.62 172 GLN A N 1
ATOM 1383 C CA . GLN A 1 172 ? -6.214 8.718 21.173 1.00 91.62 172 GLN A CA 1
ATOM 1384 C C . GLN A 1 172 ? -4.952 9.157 20.419 1.00 91.62 172 GLN A C 1
ATOM 1386 O O . GLN A 1 172 ? -3.836 8.909 20.882 1.00 91.62 172 GLN A O 1
ATOM 1391 N N . LEU A 1 173 ? -5.094 9.733 19.223 1.00 89.81 173 LEU A N 1
ATOM 1392 C CA . LEU A 1 173 ? -3.948 10.127 18.413 1.00 89.81 173 LEU A CA 1
ATOM 1393 C C . LEU A 1 173 ? -3.331 11.434 18.925 1.00 89.81 173 LEU A C 1
ATOM 1395 O O . LEU A 1 173 ? -4.048 12.361 19.299 1.00 89.81 173 LEU A O 1
ATOM 1399 N N . PRO A 1 174 ? -1.992 11.564 18.888 1.00 84.19 174 PRO A N 1
ATOM 1400 C CA . PRO A 1 174 ? -1.366 12.846 19.161 1.00 84.19 174 PRO A CA 1
ATOM 1401 C C . PRO A 1 174 ? -1.786 13.871 18.104 1.00 84.19 174 PRO A C 1
ATOM 1403 O O . PRO A 1 174 ? -2.047 13.523 16.947 1.00 84.19 174 PRO A O 1
ATOM 1406 N N . ALA A 1 175 ? -1.760 15.150 18.485 1.00 77.69 175 ALA A N 1
ATOM 1407 C CA . ALA A 1 175 ? -1.929 16.243 17.537 1.00 77.69 175 ALA A CA 1
ATOM 1408 C C . ALA A 1 175 ? -0.979 16.064 16.341 1.00 77.69 175 ALA A C 1
ATOM 1410 O O . ALA A 1 175 ? 0.197 15.709 16.506 1.00 77.69 175 ALA A O 1
ATOM 1411 N N . GLU A 1 176 ? -1.493 16.291 15.129 1.00 73.50 176 GLU A N 1
ATOM 1412 C CA . GLU A 1 176 ? -0.683 16.127 13.929 1.00 73.50 176 GLU A CA 1
ATOM 1413 C C . GLU A 1 176 ? 0.550 17.036 14.012 1.00 73.50 176 GLU A C 1
ATOM 1415 O O . GLU A 1 176 ? 0.461 18.226 14.291 1.00 73.50 176 GLU A O 1
ATOM 1420 N N . ARG A 1 177 ? 1.732 16.487 13.734 1.00 69.56 177 ARG A N 1
ATOM 1421 C CA . ARG A 1 177 ? 2.932 17.303 13.536 1.00 69.56 177 ARG A CA 1
ATOM 1422 C C . ARG A 1 177 ? 3.068 17.650 12.062 1.00 69.56 177 ARG A C 1
ATOM 1424 O O . ARG A 1 177 ? 3.401 16.787 11.239 1.00 69.56 177 ARG A O 1
ATOM 1431 N N . ASN A 1 178 ? 2.795 18.905 11.732 1.00 73.38 178 ASN A N 1
ATOM 1432 C CA . ASN A 1 178 ? 3.020 19.474 10.412 1.00 73.38 178 ASN A CA 1
ATOM 1433 C C . ASN A 1 178 ? 3.646 20.874 10.540 1.00 73.38 178 ASN A C 1
ATOM 1435 O O . ASN A 1 178 ? 3.582 21.498 11.596 1.00 73.38 178 ASN A O 1
ATOM 1439 N N . GLY A 1 179 ? 4.279 21.350 9.463 1.00 74.38 179 GLY A N 1
ATOM 1440 C CA . GLY A 1 179 ? 5.045 22.600 9.496 1.00 74.38 179 GLY A CA 1
ATOM 1441 C C . GLY A 1 179 ? 4.205 23.840 9.811 1.00 74.38 179 GLY A C 1
ATOM 1442 O O . GLY A 1 179 ? 4.748 24.818 10.307 1.00 74.38 179 GLY A O 1
ATOM 1443 N N . GLU A 1 180 ? 2.892 23.803 9.567 1.00 74.50 180 GLU A N 1
ATOM 1444 C CA . GLU A 1 180 ? 2.001 24.901 9.948 1.00 74.50 180 GLU A CA 1
ATOM 1445 C C . GLU A 1 180 ? 1.729 24.883 11.454 1.00 74.50 180 GLU A C 1
ATOM 1447 O O . GLU A 1 180 ? 1.868 25.911 12.103 1.00 74.50 180 GLU A O 1
ATOM 1452 N N . LEU A 1 181 ? 1.437 23.722 12.046 1.00 74.81 181 LEU A N 1
ATOM 1453 C CA . LEU A 1 181 ? 1.253 23.594 13.495 1.00 74.81 181 LEU A CA 1
ATOM 1454 C C . LEU A 1 181 ? 2.544 23.887 14.271 1.00 74.81 181 LEU A C 1
ATOM 1456 O O . LEU A 1 181 ? 2.493 24.514 15.325 1.00 74.81 181 LEU A O 1
ATOM 1460 N N . GLU A 1 182 ? 3.706 23.509 13.733 1.00 77.81 182 GLU A N 1
ATOM 1461 C CA . GLU A 1 182 ? 5.009 23.895 14.293 1.00 77.81 182 GLU A CA 1
ATOM 1462 C C . GLU A 1 182 ? 5.214 25.417 14.255 1.00 77.81 182 GLU A C 1
ATOM 1464 O O . GLU A 1 182 ? 5.661 25.992 15.246 1.00 77.81 182 GLU A O 1
ATOM 1469 N N . ARG A 1 183 ? 4.828 26.087 13.158 1.00 78.88 183 ARG A N 1
ATOM 1470 C CA . ARG A 1 183 ? 4.856 27.557 13.066 1.00 78.88 183 ARG A CA 1
ATOM 1471 C C . ARG A 1 183 ? 3.904 28.209 14.059 1.00 78.88 183 ARG A C 1
ATOM 1473 O O . ARG A 1 183 ? 4.325 29.118 14.763 1.00 78.88 183 ARG A O 1
ATOM 1480 N N . TRP A 1 184 ? 2.664 27.737 14.155 1.00 80.38 184 TRP A N 1
ATOM 1481 C CA . TRP A 1 184 ? 1.698 28.244 15.132 1.00 80.38 184 TRP A CA 1
ATOM 1482 C C . TRP A 1 184 ? 2.205 28.076 16.566 1.00 80.38 184 TRP A C 1
ATOM 1484 O O . TRP A 1 184 ? 2.217 29.041 17.316 1.00 80.38 184 TRP A O 1
ATOM 1494 N N . THR A 1 185 ? 2.738 26.901 16.910 1.00 78.75 185 THR A N 1
ATOM 1495 C CA . THR A 1 185 ? 3.335 26.653 18.236 1.00 78.75 185 THR A CA 1
ATOM 1496 C C . THR A 1 185 ? 4.544 27.560 18.493 1.00 78.75 185 THR A C 1
ATOM 1498 O O . THR A 1 185 ? 4.777 27.974 19.623 1.00 78.75 185 THR A O 1
ATOM 1501 N N . SER A 1 186 ? 5.320 27.895 17.455 1.00 79.38 186 SER A N 1
ATOM 1502 C CA . SER A 1 186 ? 6.462 28.810 17.585 1.00 79.38 186 SER A CA 1
ATOM 1503 C C . SER A 1 186 ? 6.073 30.280 17.788 1.00 79.38 186 SER A C 1
ATOM 1505 O O . SER A 1 186 ? 6.931 31.076 18.164 1.00 79.38 186 SER A O 1
ATOM 1507 N N . LEU A 1 187 ? 4.810 30.644 17.540 1.00 82.00 187 LEU A N 1
ATOM 1508 C CA . LEU A 1 187 ? 4.307 32.014 17.669 1.00 82.00 187 LEU A CA 1
ATOM 1509 C C . LEU A 1 187 ? 3.673 32.317 19.041 1.00 82.00 187 LEU A C 1
ATOM 1511 O O . LEU A 1 187 ? 3.437 33.493 19.315 1.00 82.00 187 LEU A O 1
ATOM 1515 N N . GLY A 1 188 ? 3.484 31.307 19.904 1.00 62.38 188 GLY A N 1
ATOM 1516 C CA . GLY A 1 188 ? 2.894 31.444 21.245 1.00 62.38 188 GLY A CA 1
ATOM 1517 C C . GLY A 1 188 ? 1.425 31.061 21.292 1.00 62.38 188 GLY A C 1
ATOM 1518 O O . GLY A 1 188 ? 0.603 31.832 20.753 1.00 62.38 188 GLY A O 1
#

Sequence (188 aa):
ARRIPWRLLARYRDDDLRLEALLLGQAGLLGDTFQEELPRRWQAEHEHLARLHGLEPMPKATWKFARMRPLNLPTVRLAQYAALVRRSEGSLVRLLNEEGTDRLEQQLKVLPSAYWLDHHVPGRRSVPSPKPLGSQSAQRLIVNALVPAAFELGRSQGREALCDRALGWLEQLPAERNGELERWTSLG